Protein AF-A0A2N0QKI2-F1 (afdb_monomer)

Nearest PDB structures (foldseek):
  4cej-assembly1_A  TM=5.151E-01  e=1.307E-09  Bacillus subtilis subsp. subtilis str. 168
  3u4q-assembly1_A  TM=5.395E-01  e=8.924E-07  Bacillus subtilis

Foldseek 3Di:
DDLPDQWDADPPPGIQGFDADVVVRDTHHDPSSVVVVLVVLVVVLVVVVVVVVVLVVPDDPDDDDDDDDPDPLVVLVVLLVCQAPDQPDDDDPVQSSPDPDPCSRVSNVCCLAPQVVVSDPDDGNHHDDPDDDDDDDDDPVVVVVVVVPPPPPVVPPPPPDPPPVVVVVVCCCVVVDDDPPPVVVVDDPDDDPVRVVVVVVVVVVVVVPPDDDDDDDDDDPPPPPPPDDDPVPDDDDDDPVRVDDD

pLDDT: mean 78.61, std 16.09, range [36.25, 96.88]

Organism: NCBI:txid588596

Structure (mmCIF, N/CA/C/O backbone):
data_AF-A0A2N0QKI2-F1
#
_entry.id   AF-A0A2N0QKI2-F1
#
loop_
_atom_site.group_PDB
_atom_site.id
_atom_site.type_symbol
_atom_site.label_atom_id
_atom_site.label_alt_id
_atom_site.label_comp_id
_atom_site.label_asym_id
_atom_site.label_entity_id
_atom_site.label_seq_id
_atom_site.pdbx_PDB_ins_code
_atom_site.Cartn_x
_atom_site.Cartn_y
_atom_site.Cartn_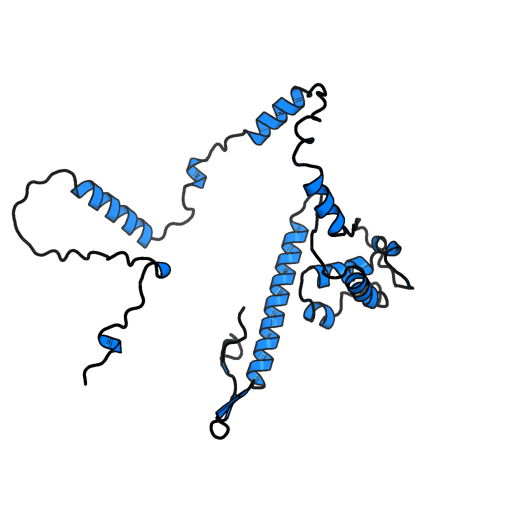z
_atom_site.occupancy
_atom_site.B_iso_or_equiv
_atom_site.auth_seq_id
_atom_site.auth_comp_id
_atom_site.auth_asym_id
_atom_site.auth_atom_id
_atom_site.pdbx_PDB_model_num
ATOM 1 N N . MET A 1 1 ? -10.559 6.536 4.362 1.00 60.09 1 MET A N 1
ATOM 2 C CA . MET A 1 1 ? -11.762 6.472 5.225 1.00 60.09 1 MET A CA 1
ATOM 3 C C . MET A 1 1 ? -11.359 6.945 6.617 1.00 60.09 1 MET A C 1
ATOM 5 O O . MET A 1 1 ? -10.270 6.584 7.046 1.00 60.09 1 MET A O 1
ATOM 9 N N . ASP A 1 2 ? -12.156 7.784 7.281 1.00 69.56 2 ASP A N 1
ATOM 10 C CA . ASP A 1 2 ? -11.837 8.267 8.633 1.00 69.56 2 ASP A CA 1
ATOM 11 C C . ASP A 1 2 ? -12.365 7.285 9.695 1.00 69.56 2 ASP A C 1
ATOM 13 O O . ASP A 1 2 ? -13.555 6.971 9.725 1.00 69.56 2 ASP A O 1
ATOM 17 N N . PHE A 1 3 ? -11.467 6.774 10.542 1.00 77.06 3 PHE A N 1
ATOM 18 C CA . PHE A 1 3 ? -11.768 5.826 11.625 1.00 77.06 3 PHE A CA 1
ATOM 19 C C . PHE A 1 3 ? -11.748 6.486 13.014 1.00 77.06 3 PHE A C 1
ATOM 21 O O . PHE A 1 3 ? -11.764 5.786 14.030 1.00 77.06 3 PHE A O 1
ATOM 28 N N . SER A 1 4 ? -11.657 7.817 13.079 1.00 74.50 4 SER A N 1
ATOM 29 C CA . SER A 1 4 ? -11.630 8.572 14.337 1.00 74.50 4 SER A CA 1
ATOM 30 C C . SER A 1 4 ? -13.003 8.644 15.019 1.00 74.50 4 SER A C 1
ATOM 32 O O . SER A 1 4 ? -13.072 8.742 16.250 1.00 74.50 4 SER A O 1
ATOM 34 N N . ASN A 1 5 ? -14.076 8.497 14.237 1.00 80.62 5 ASN A N 1
ATOM 35 C CA . ASN A 1 5 ? -15.465 8.574 14.683 1.00 80.62 5 ASN A CA 1
ATOM 36 C C . ASN A 1 5 ? -15.787 7.631 15.854 1.00 80.62 5 ASN A C 1
ATOM 38 O O . ASN A 1 5 ? -15.186 6.572 16.039 1.00 80.62 5 ASN A O 1
ATOM 42 N N . THR A 1 6 ? -16.773 8.019 16.663 1.00 81.62 6 THR A N 1
ATOM 43 C CA . THR A 1 6 ? -17.232 7.244 17.832 1.00 81.62 6 THR A CA 1
ATOM 44 C C . THR A 1 6 ? -17.991 5.975 17.437 1.00 81.62 6 THR A C 1
ATOM 46 O O . THR A 1 6 ? -18.141 5.068 18.253 1.00 81.62 6 THR A O 1
ATOM 49 N N . TYR A 1 7 ? -18.427 5.883 16.180 1.00 87.44 7 TYR A N 1
ATOM 50 C CA . TYR A 1 7 ? -19.122 4.727 15.636 1.00 87.44 7 TYR A CA 1
ATOM 51 C C . TYR A 1 7 ? -18.649 4.387 14.217 1.00 87.44 7 TYR A C 1
ATOM 53 O O . TYR A 1 7 ? -18.162 5.246 13.479 1.00 87.44 7 TYR A O 1
ATOM 61 N N . LEU A 1 8 ? -18.801 3.120 13.840 1.00 90.81 8 LEU A N 1
ATOM 62 C CA . LEU A 1 8 ? -18.523 2.576 12.515 1.00 90.81 8 LEU A CA 1
ATOM 63 C C . LEU A 1 8 ? -19.709 1.721 12.074 1.00 90.81 8 LEU A C 1
ATOM 65 O O . LEU A 1 8 ? -20.231 0.936 12.855 1.00 90.81 8 LEU A O 1
ATOM 69 N N . PHE A 1 9 ? -20.112 1.852 10.814 1.00 89.56 9 PHE A N 1
ATOM 70 C CA . PHE A 1 9 ? -21.169 1.026 10.231 1.00 89.56 9 PHE A CA 1
ATOM 71 C C . PHE A 1 9 ? -20.585 -0.086 9.357 1.00 89.56 9 PHE A C 1
ATOM 73 O O . PHE A 1 9 ? -19.793 0.206 8.464 1.00 89.56 9 PHE A O 1
ATOM 80 N N . ASP A 1 10 ? -20.987 -1.326 9.580 1.00 90.00 10 ASP A N 1
ATOM 81 C CA . ASP A 1 10 ? -20.655 -2.506 8.788 1.00 90.00 10 ASP A CA 1
ATOM 82 C C . ASP A 1 10 ? -21.941 -3.131 8.232 1.00 90.00 10 ASP A C 1
ATOM 84 O O . ASP A 1 10 ? -22.944 -3.232 8.935 1.00 90.00 10 ASP A O 1
ATOM 88 N N . GLN A 1 11 ? -21.928 -3.562 6.971 1.00 88.50 11 GLN A N 1
ATOM 89 C CA . GLN A 1 11 ? -23.124 -4.110 6.323 1.00 88.50 11 GLN A CA 1
ATOM 90 C C . GLN A 1 11 ? -23.588 -5.436 6.945 1.00 88.50 11 GLN A C 1
ATOM 92 O O . GLN A 1 11 ? -24.781 -5.726 6.943 1.00 88.50 11 GLN A O 1
ATOM 97 N N . GLN A 1 12 ? -22.659 -6.245 7.457 1.00 88.94 12 GLN A N 1
ATOM 98 C CA . GLN A 1 12 ? -22.940 -7.578 7.984 1.00 88.94 12 GLN A CA 1
ATOM 99 C C . GLN A 1 12 ? -23.174 -7.555 9.496 1.00 88.94 12 GLN A C 1
ATOM 101 O O . GLN A 1 12 ? -24.064 -8.240 9.991 1.00 88.94 12 GLN A O 1
ATOM 106 N N . TYR A 1 13 ? -22.378 -6.772 10.225 1.00 87.19 13 TYR A N 1
ATOM 107 C CA . TYR A 1 13 ? -22.396 -6.723 11.689 1.00 87.19 13 TYR A CA 1
ATOM 108 C C . TYR A 1 13 ? -23.119 -5.493 12.260 1.00 87.19 13 TYR A C 1
ATOM 110 O O . TYR A 1 13 ? -23.291 -5.392 13.473 1.00 87.19 13 TYR A O 1
ATOM 118 N N . GLY A 1 14 ? -23.568 -4.564 11.414 1.00 90.44 14 GLY A N 1
ATOM 119 C CA . GLY A 1 14 ? -24.321 -3.384 11.830 1.00 90.44 14 GLY A CA 1
ATOM 120 C C . GLY A 1 14 ? -23.437 -2.297 12.442 1.00 90.44 14 GLY A C 1
ATOM 121 O O . GLY A 1 14 ? -22.438 -1.883 11.858 1.00 90.44 14 GLY A O 1
ATOM 122 N N . LEU A 1 15 ? -23.830 -1.771 13.603 1.00 90.06 15 LEU A N 1
ATOM 123 C CA . LEU A 1 15 ? -23.178 -0.616 14.223 1.00 90.06 15 LEU A CA 1
ATOM 124 C C . LEU A 1 15 ? -22.129 -1.041 15.264 1.00 90.06 15 LEU A C 1
ATOM 126 O O . LEU A 1 15 ? -22.461 -1.620 16.295 1.00 90.06 15 LEU A O 1
ATOM 130 N N . ALA A 1 16 ? -20.870 -0.668 15.041 1.00 91.81 16 ALA A N 1
ATOM 131 C CA . ALA A 1 16 ? -19.809 -0.705 16.044 1.00 91.81 16 ALA A CA 1
ATOM 132 C C . ALA A 1 16 ? -19.732 0.644 16.756 1.00 91.81 16 ALA A C 1
ATOM 134 O O . ALA A 1 16 ? -19.536 1.665 16.101 1.00 91.81 16 ALA A O 1
ATOM 135 N N . VAL A 1 17 ? -19.802 0.666 18.084 1.00 92.56 17 VAL A N 1
ATOM 136 C CA . VAL A 1 17 ? -19.666 1.893 18.884 1.00 92.56 17 VAL A CA 1
ATOM 137 C C . VAL A 1 17 ? -18.525 1.766 19.882 1.00 92.56 17 VAL A C 1
ATOM 139 O O . VAL A 1 17 ? -18.265 0.679 20.404 1.00 92.56 17 VAL A O 1
ATOM 142 N N . LYS A 1 18 ? -17.828 2.870 20.159 1.00 92.00 18 LYS A N 1
ATOM 143 C CA . LYS A 1 18 ? -16.910 2.947 21.304 1.00 92.00 18 LYS A CA 1
ATOM 144 C C . LYS A 1 18 ? -17.702 2.787 22.606 1.00 92.00 18 LYS A C 1
ATOM 146 O O . LYS A 1 18 ? -18.859 3.194 22.680 1.00 92.00 18 LYS A O 1
ATOM 151 N N . ALA A 1 19 ? -17.085 2.176 23.612 1.00 90.62 19 ALA A N 1
ATOM 152 C CA . ALA A 1 19 ? -17.706 2.013 24.919 1.00 90.62 19 ALA A CA 1
ATOM 153 C C . ALA A 1 19 ? -17.594 3.323 25.705 1.00 90.62 19 ALA A C 1
ATOM 155 O O . ALA A 1 19 ? -16.572 4.010 25.629 1.00 90.62 19 ALA A O 1
ATOM 156 N N . ILE A 1 20 ? -18.655 3.660 26.434 1.00 90.69 20 ILE A N 1
ATOM 157 C CA . ILE A 1 20 ? -18.727 4.838 27.295 1.00 90.69 20 ILE A CA 1
ATOM 158 C C . ILE A 1 20 ? -18.842 4.332 28.725 1.00 90.69 20 ILE A C 1
ATOM 160 O O . ILE A 1 20 ? -19.753 3.567 29.034 1.00 90.69 20 ILE A O 1
ATOM 164 N N . ASP A 1 21 ? -17.918 4.760 29.574 1.00 91.69 21 ASP A N 1
ATOM 165 C CA . ASP A 1 21 ? -17.994 4.566 31.016 1.00 91.69 21 ASP A CA 1
ATOM 166 C C . ASP A 1 21 ? -18.514 5.871 31.642 1.00 91.69 21 ASP A C 1
ATOM 168 O O . ASP A 1 21 ? -17.793 6.876 31.628 1.00 91.69 21 ASP A O 1
ATOM 172 N N . PRO A 1 22 ? -19.772 5.904 32.117 1.00 91.94 22 PRO A N 1
ATOM 173 C CA . PRO A 1 22 ? -20.376 7.116 32.659 1.00 91.94 22 PRO A CA 1
ATOM 174 C C . PRO A 1 22 ? -19.792 7.518 34.018 1.00 91.94 22 PRO A C 1
ATOM 176 O O . PRO A 1 22 ? -19.730 8.715 34.303 1.00 91.94 22 PRO A O 1
ATOM 179 N N . ASP A 1 23 ? -19.334 6.555 34.820 1.00 94.19 23 ASP A N 1
ATOM 180 C CA . ASP A 1 23 ? -18.820 6.800 36.170 1.00 94.19 23 ASP A CA 1
ATOM 181 C C . ASP A 1 23 ? -17.461 7.492 36.090 1.00 94.19 23 ASP A C 1
ATOM 183 O O . ASP A 1 23 ? -17.234 8.538 36.701 1.00 94.19 23 ASP A O 1
ATOM 187 N N . ASN A 1 24 ? -16.585 6.958 35.237 1.00 92.31 24 ASN A N 1
ATOM 188 C CA . ASN A 1 24 ? -15.269 7.537 34.979 1.00 92.31 24 ASN A CA 1
ATOM 189 C C . ASN A 1 24 ? -15.297 8.645 33.909 1.00 92.31 24 ASN A C 1
ATOM 191 O O . ASN A 1 24 ? -14.295 9.329 33.706 1.00 92.31 24 ASN A O 1
ATOM 195 N N . ARG A 1 25 ? -16.434 8.842 33.224 1.00 90.88 25 ARG A N 1
ATOM 196 C CA . ARG A 1 25 ? -16.634 9.800 32.116 1.00 90.88 25 ARG A CA 1
ATOM 197 C C . ARG A 1 25 ? -15.611 9.650 30.986 1.00 90.88 25 ARG A C 1
ATOM 199 O O . ARG A 1 25 ? -15.159 10.639 30.408 1.00 90.88 25 ARG A O 1
ATOM 206 N N . ILE A 1 26 ? -15.256 8.411 30.655 1.00 91.81 26 ILE A N 1
ATOM 207 C CA . ILE A 1 26 ? -14.284 8.098 29.602 1.00 91.81 26 ILE A CA 1
ATOM 208 C C . ILE A 1 26 ? -14.931 7.353 28.438 1.00 91.81 26 ILE A C 1
ATOM 210 O O . ILE A 1 26 ? -15.895 6.605 28.594 1.00 91.81 26 ILE A O 1
ATOM 214 N N . ILE A 1 27 ? -14.359 7.545 27.250 1.00 89.31 27 ILE A N 1
ATOM 215 C CA . ILE A 1 27 ? -14.713 6.812 26.035 1.00 89.31 27 ILE A CA 1
ATOM 216 C C . ILE A 1 27 ? -13.497 5.997 25.623 1.00 89.31 27 ILE A C 1
ATOM 218 O O . ILE A 1 27 ? -12.420 6.555 25.416 1.00 89.31 27 ILE A O 1
ATOM 222 N N . TYR A 1 28 ? -13.668 4.692 25.450 1.00 89.88 28 TYR A N 1
ATOM 223 C CA . TYR A 1 28 ? -12.591 3.809 25.015 1.00 89.88 28 TYR A CA 1
ATOM 224 C C . TYR A 1 28 ? -13.028 2.905 23.865 1.00 89.88 28 TYR A C 1
ATOM 226 O O . TYR A 1 28 ? -14.211 2.676 23.600 1.00 89.88 28 TYR A O 1
ATOM 234 N N . THR A 1 29 ? -12.045 2.418 23.113 1.00 91.31 29 THR A N 1
ATOM 235 C CA . THR A 1 29 ? -12.288 1.533 21.975 1.00 91.31 29 THR A CA 1
ATOM 236 C C . THR A 1 29 ? -12.788 0.182 22.468 1.00 91.31 29 THR A C 1
ATOM 238 O O . THR A 1 29 ? -12.052 -0.550 23.126 1.00 91.31 29 THR A O 1
ATOM 241 N N . SER A 1 30 ? -14.036 -0.147 22.137 1.00 91.56 30 SER A N 1
ATOM 242 C CA . SER A 1 30 ? -14.631 -1.445 22.448 1.00 91.56 30 SER A CA 1
ATOM 243 C C . SER A 1 30 ? -14.067 -2.541 21.533 1.00 91.56 30 SER A C 1
ATOM 245 O O . SER A 1 30 ? -13.595 -2.259 20.427 1.00 91.56 30 SER A O 1
ATOM 247 N N . LEU A 1 31 ? -14.150 -3.804 21.965 1.00 92.38 31 LEU A N 1
ATOM 248 C CA . LEU A 1 31 ? -13.747 -4.949 21.137 1.00 92.38 31 LEU A CA 1
ATOM 249 C C . LEU A 1 31 ? -14.502 -5.006 19.791 1.00 92.38 31 LEU A C 1
ATOM 251 O O . LEU A 1 31 ? -13.833 -5.147 18.765 1.00 92.38 31 LEU A O 1
ATOM 255 N N . PRO A 1 32 ? -15.841 -4.814 19.729 1.00 91.88 32 PRO A N 1
ATOM 256 C CA . PRO A 1 32 ? -16.556 -4.759 18.451 1.00 91.88 32 PRO A CA 1
ATOM 257 C C . PRO A 1 32 ? -16.076 -3.623 17.542 1.00 91.88 32 PRO A C 1
ATOM 259 O O . PRO A 1 32 ? -15.946 -3.808 16.333 1.00 91.88 32 PRO A O 1
ATOM 262 N N . PHE A 1 33 ? -15.769 -2.452 18.117 1.00 93.38 33 PHE A N 1
ATOM 263 C CA . PHE A 1 33 ? -15.245 -1.319 17.356 1.00 93.38 33 PHE A CA 1
ATOM 264 C C . PHE A 1 33 ? -13.874 -1.632 16.749 1.00 93.38 33 PHE A C 1
ATOM 266 O O . PHE A 1 33 ? -13.646 -1.331 15.580 1.00 93.38 33 PHE A O 1
ATOM 273 N N . LEU A 1 34 ? -12.975 -2.260 17.515 1.00 92.56 34 LEU A N 1
ATOM 274 C CA . LEU A 1 34 ? -11.663 -2.682 17.019 1.00 92.56 34 LEU A CA 1
ATOM 275 C C . LEU A 1 34 ? -11.784 -3.721 15.901 1.00 92.56 34 LEU A C 1
ATOM 277 O O . LEU A 1 34 ? -11.149 -3.559 14.862 1.00 92.56 34 LEU A O 1
ATOM 281 N N . ALA A 1 35 ? -12.637 -4.733 16.072 1.00 93.00 35 ALA A N 1
ATOM 282 C CA . ALA A 1 35 ? -12.841 -5.775 15.067 1.00 93.00 35 ALA A CA 1
ATOM 283 C C . ALA A 1 35 ? -13.352 -5.202 13.732 1.00 93.00 35 ALA A C 1
ATOM 285 O O . ALA A 1 35 ? -12.792 -5.490 12.673 1.00 93.00 35 ALA A O 1
ATOM 286 N N . ILE A 1 36 ? -14.372 -4.336 13.775 1.00 93.06 36 ILE A N 1
ATOM 287 C CA . ILE A 1 36 ? -14.926 -3.702 12.568 1.00 93.06 36 ILE A CA 1
ATOM 288 C C . ILE A 1 36 ? -13.927 -2.721 11.947 1.00 93.06 36 ILE A C 1
ATOM 290 O O . ILE A 1 36 ? -13.825 -2.635 10.723 1.00 93.06 36 ILE A O 1
ATOM 294 N N . LYS A 1 37 ? -13.155 -1.998 12.765 1.00 92.25 37 LYS A N 1
ATOM 295 C CA . LYS A 1 37 ? -12.097 -1.111 12.274 1.00 92.25 37 LYS A CA 1
ATOM 296 C C . LYS A 1 37 ? -11.037 -1.886 11.489 1.00 92.25 37 LYS A C 1
ATOM 298 O O . LYS A 1 37 ? -10.725 -1.487 10.371 1.00 92.25 37 LYS A O 1
ATOM 303 N N . GLU A 1 38 ? -10.516 -2.981 12.040 1.00 91.56 38 GLU A N 1
ATOM 304 C CA . GLU A 1 38 ? -9.512 -3.810 11.360 1.00 91.56 38 GLU A CA 1
ATOM 305 C C . GLU A 1 38 ? -10.063 -4.419 10.069 1.00 91.56 38 GLU A C 1
ATOM 307 O O . GLU A 1 38 ? -9.432 -4.294 9.019 1.00 91.56 38 GLU A O 1
ATOM 312 N N . LYS A 1 39 ? -11.284 -4.970 10.101 1.00 92.38 39 LYS A N 1
ATOM 313 C CA . LYS A 1 39 ? -11.965 -5.474 8.898 1.00 92.38 39 LYS A CA 1
ATOM 314 C C . LYS A 1 39 ? -12.013 -4.415 7.793 1.00 92.38 39 LYS A C 1
ATOM 316 O O . LYS A 1 39 ? -11.577 -4.671 6.674 1.00 92.38 39 LYS A O 1
ATOM 321 N N . LYS A 1 40 ? -12.468 -3.200 8.109 1.00 92.00 40 LYS A N 1
ATOM 322 C CA . LYS A 1 40 ? -12.547 -2.106 7.130 1.00 92.00 40 LYS A CA 1
ATOM 323 C C . LYS A 1 40 ? -11.189 -1.650 6.610 1.00 92.00 40 LYS A C 1
ATOM 325 O O . LYS A 1 40 ? -11.082 -1.252 5.4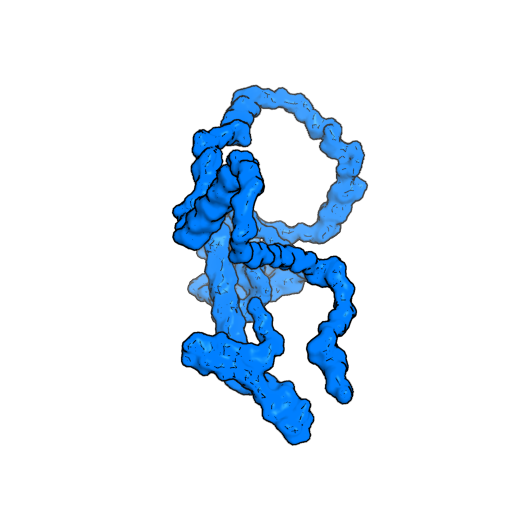52 1.00 92.00 40 LYS A O 1
ATOM 330 N N . ILE A 1 41 ? -10.154 -1.662 7.449 1.00 92.00 41 ILE A N 1
ATOM 331 C CA . ILE A 1 41 ? -8.788 -1.356 7.010 1.00 92.00 41 ILE A CA 1
ATOM 332 C C . ILE A 1 41 ? -8.323 -2.410 6.002 1.00 92.00 41 ILE A C 1
ATOM 334 O O . ILE A 1 41 ? -7.746 -2.041 4.980 1.00 92.00 41 ILE A O 1
ATOM 338 N N . LEU A 1 42 ? -8.597 -3.693 6.250 1.00 92.06 42 LEU A N 1
ATOM 339 C CA . LEU A 1 42 ? -8.271 -4.772 5.317 1.00 92.06 42 LEU A CA 1
ATOM 340 C C . LEU A 1 42 ? -9.046 -4.648 4.002 1.00 92.06 42 LEU A C 1
ATOM 342 O O . LEU A 1 42 ? -8.436 -4.755 2.943 1.00 92.06 42 LEU A O 1
ATOM 346 N N . GLU A 1 43 ? -10.346 -4.350 4.051 1.00 92.75 43 GLU A N 1
ATOM 347 C CA . GLU A 1 43 ? -11.165 -4.097 2.855 1.00 92.75 43 GLU A CA 1
ATOM 348 C C . GLU A 1 43 ? -10.629 -2.914 2.040 1.00 92.75 43 GLU A C 1
ATOM 350 O O . GLU A 1 43 ? -10.466 -3.012 0.825 1.00 92.75 43 GLU A O 1
ATOM 355 N N . MET A 1 44 ? -10.280 -1.813 2.710 1.00 92.62 44 MET A N 1
ATOM 356 C CA . MET A 1 44 ? -9.667 -0.653 2.064 1.00 92.62 44 MET A CA 1
ATOM 357 C C . MET A 1 44 ? -8.335 -1.033 1.406 1.00 92.62 44 MET A C 1
ATOM 359 O O . MET A 1 44 ? -8.119 -0.715 0.242 1.00 92.62 44 MET A O 1
ATOM 363 N N . LYS A 1 45 ? -7.453 -1.755 2.109 1.00 93.56 45 LYS A N 1
ATOM 364 C CA . LYS A 1 45 ? -6.176 -2.224 1.544 1.00 93.56 45 LYS A CA 1
ATOM 365 C C . LYS A 1 45 ? -6.375 -3.186 0.373 1.00 93.56 45 LYS A C 1
ATOM 367 O O . LYS A 1 45 ? -5.591 -3.147 -0.571 1.00 93.56 45 LYS A O 1
ATOM 372 N N . ALA A 1 46 ? -7.403 -4.030 0.412 1.00 93.44 46 ALA A N 1
ATOM 373 C CA . ALA A 1 46 ? -7.749 -4.921 -0.689 1.00 93.44 46 ALA A CA 1
ATOM 374 C C . ALA A 1 46 ? -8.171 -4.142 -1.942 1.00 93.44 46 ALA A C 1
ATOM 376 O O . ALA A 1 46 ? -7.723 -4.471 -3.042 1.00 93.44 46 ALA A O 1
ATOM 377 N N . GLU A 1 47 ? -8.956 -3.076 -1.782 1.00 94.81 47 GLU A N 1
ATOM 378 C CA . GLU A 1 47 ? -9.319 -2.214 -2.908 1.00 94.81 47 GLU A CA 1
ATOM 379 C C . GLU A 1 47 ? -8.105 -1.451 -3.452 1.00 94.81 47 GLU A C 1
ATOM 381 O O . GLU A 1 47 ? -7.901 -1.406 -4.663 1.00 94.81 47 GLU A O 1
ATOM 386 N N . GLU A 1 48 ? -7.229 -0.944 -2.584 1.00 95.56 48 GLU A N 1
ATOM 387 C CA . GLU A 1 48 ? -5.972 -0.316 -3.005 1.00 95.56 48 GLU A CA 1
ATOM 388 C C . GLU A 1 48 ? -5.059 -1.290 -3.777 1.00 95.56 48 GLU A C 1
ATOM 390 O O . GLU A 1 48 ? -4.478 -0.922 -4.801 1.00 95.56 48 GLU A O 1
ATOM 395 N N . MET A 1 49 ? -4.982 -2.563 -3.366 1.00 93.56 49 MET A N 1
ATOM 396 C CA . MET A 1 49 ? -4.287 -3.605 -4.138 1.00 93.56 49 MET A CA 1
ATOM 397 C C . MET A 1 49 ? -4.923 -3.809 -5.519 1.00 93.56 49 MET A C 1
ATOM 399 O O . MET A 1 49 ? -4.209 -3.977 -6.512 1.00 93.56 49 MET A O 1
ATOM 403 N N . ARG A 1 50 ? -6.257 -3.769 -5.613 1.00 95.38 50 ARG A N 1
ATOM 404 C CA . ARG A 1 50 ? -6.977 -3.890 -6.889 1.00 95.38 50 ARG A CA 1
ATOM 405 C C . ARG A 1 50 ? -6.693 -2.703 -7.808 1.00 95.38 50 ARG A C 1
ATOM 407 O O . ARG A 1 50 ? -6.482 -2.900 -9.005 1.00 95.38 50 ARG A O 1
ATOM 414 N N . ILE A 1 51 ? -6.652 -1.487 -7.264 1.00 96.19 51 ILE A N 1
ATOM 415 C CA . ILE A 1 51 ? -6.281 -0.274 -8.002 1.00 96.19 51 ILE A CA 1
ATOM 416 C C . ILE A 1 51 ? -4.856 -0.409 -8.542 1.00 96.19 51 ILE A C 1
ATOM 418 O O . ILE A 1 51 ? -4.637 -0.176 -9.733 1.00 96.19 51 ILE A O 1
ATOM 422 N N . LEU A 1 52 ? -3.912 -0.857 -7.708 1.00 95.44 52 LEU A N 1
ATOM 423 C CA . LEU A 1 52 ? -2.534 -1.094 -8.130 1.00 95.44 52 LEU A CA 1
ATOM 424 C C . LEU A 1 52 ? -2.458 -2.115 -9.275 1.00 95.44 52 LEU A C 1
ATOM 426 O O . LEU A 1 52 ? -1.805 -1.854 -10.283 1.00 95.44 52 LEU A O 1
ATOM 430 N N . TYR A 1 53 ? -3.167 -3.241 -9.165 1.00 94.88 53 TYR A N 1
ATOM 431 C CA . TYR A 1 53 ? -3.238 -4.245 -10.229 1.00 94.88 53 TYR A CA 1
ATOM 432 C C . TYR A 1 53 ? -3.749 -3.653 -11.551 1.00 94.88 53 TYR A C 1
ATOM 434 O O . TYR A 1 53 ? -3.148 -3.857 -12.610 1.00 94.88 53 TYR A O 1
ATOM 442 N N . VAL A 1 54 ? -4.837 -2.878 -11.502 1.00 96.88 54 VAL A N 1
ATOM 443 C CA . VAL A 1 54 ? -5.382 -2.216 -12.695 1.00 96.88 54 VAL A CA 1
ATOM 444 C C . VAL A 1 54 ? -4.364 -1.235 -13.275 1.00 96.88 54 VAL A C 1
ATOM 446 O O . VAL A 1 54 ? -4.162 -1.230 -14.485 1.00 96.88 54 VAL A O 1
ATOM 449 N N . ALA A 1 55 ? -3.691 -0.437 -12.442 1.00 95.50 55 ALA A N 1
ATOM 450 C CA . ALA A 1 55 ? -2.680 0.518 -12.889 1.00 95.50 55 ALA A CA 1
ATOM 451 C C . ALA A 1 55 ? -1.494 -0.178 -13.581 1.00 95.50 55 ALA A C 1
ATOM 453 O O . ALA A 1 55 ? -1.094 0.228 -14.673 1.00 95.50 55 ALA A O 1
ATOM 454 N N . MET A 1 56 ? -0.986 -1.268 -12.999 1.00 93.44 56 MET A N 1
ATOM 455 C CA . MET A 1 56 ? 0.134 -2.037 -13.554 1.00 93.44 56 MET A CA 1
ATOM 456 C C . MET A 1 56 ? -0.212 -2.726 -14.881 1.00 93.44 56 MET A C 1
ATOM 458 O O . MET A 1 56 ? 0.668 -2.921 -15.714 1.00 93.44 56 MET A O 1
ATOM 462 N N . THR A 1 57 ? -1.485 -3.054 -15.106 1.00 94.19 57 THR A N 1
ATOM 463 C CA . THR A 1 57 ? -1.958 -3.729 -16.328 1.00 94.19 57 THR A CA 1
ATOM 464 C C . THR A 1 57 ? -2.431 -2.773 -17.428 1.00 94.19 57 THR A C 1
ATOM 466 O O . THR A 1 57 ? -2.796 -3.223 -18.513 1.00 94.19 57 THR A O 1
ATOM 469 N N . ARG A 1 58 ? -2.415 -1.447 -17.205 1.00 94.75 58 ARG A N 1
ATOM 470 C CA . ARG A 1 58 ? -2.743 -0.465 -18.261 1.00 94.75 58 ARG A CA 1
ATOM 471 C C . ARG A 1 58 ? -1.633 -0.269 -19.286 1.00 94.75 58 ARG A C 1
ATOM 473 O O . ARG A 1 58 ? -1.935 0.078 -20.429 1.00 94.75 58 ARG A O 1
ATOM 480 N N . ALA A 1 59 ? -0.376 -0.445 -18.892 1.00 92.56 59 ALA A N 1
ATOM 481 C CA . ALA A 1 59 ? 0.759 -0.249 -19.784 1.00 92.56 59 ALA A CA 1
ATOM 482 C C . ALA A 1 59 ? 0.833 -1.370 -20.834 1.00 92.56 59 ALA A C 1
ATOM 484 O O . ALA A 1 59 ? 0.737 -2.545 -20.494 1.00 92.56 59 ALA A O 1
ATOM 485 N N . LYS A 1 60 ? 1.022 -1.006 -22.110 1.00 90.94 60 LYS A N 1
ATOM 486 C CA . LYS A 1 60 ? 1.200 -1.973 -23.210 1.00 90.94 60 LYS A CA 1
ATOM 487 C C . LYS A 1 60 ? 2.665 -2.295 -23.494 1.00 90.94 60 LYS A C 1
ATOM 489 O O . LYS A 1 60 ? 2.998 -3.449 -23.719 1.00 90.94 60 LYS A O 1
ATOM 494 N N . GLU A 1 61 ? 3.518 -1.274 -23.493 1.00 91.81 61 GLU A N 1
ATOM 495 C CA . GLU A 1 61 ? 4.926 -1.404 -23.894 1.00 91.81 61 GLU A CA 1
ATOM 496 C C . GLU A 1 61 ? 5.878 -1.184 -22.719 1.00 91.81 61 GLU A C 1
ATOM 498 O O . GLU A 1 61 ? 6.751 -2.008 -22.459 1.00 91.81 61 GLU A O 1
ATOM 503 N N . ARG A 1 62 ? 5.702 -0.081 -21.978 1.00 91.44 62 ARG A N 1
ATOM 504 C CA . ARG A 1 62 ? 6.575 0.287 -20.860 1.00 91.44 62 ARG A CA 1
ATOM 505 C C . ARG A 1 62 ? 5.768 0.776 -19.664 1.00 91.44 62 ARG A C 1
ATOM 507 O O . ARG A 1 62 ? 4.920 1.654 -19.801 1.00 91.44 62 ARG A O 1
ATOM 514 N N . LEU A 1 63 ? 6.076 0.228 -18.490 1.00 94.00 63 LEU A N 1
ATOM 515 C CA . LEU A 1 63 ? 5.555 0.666 -17.198 1.00 94.00 63 LEU A CA 1
ATOM 516 C C . LEU A 1 63 ? 6.674 1.386 -16.437 1.00 94.00 63 LEU A C 1
ATOM 518 O O . LEU A 1 63 ? 7.767 0.843 -16.287 1.00 94.00 63 LEU A O 1
ATOM 522 N N . ILE A 1 64 ? 6.411 2.607 -15.975 1.00 94.31 64 ILE A N 1
ATOM 523 C CA . ILE A 1 64 ? 7.342 3.382 -15.148 1.00 94.31 64 ILE A CA 1
ATOM 524 C C . ILE A 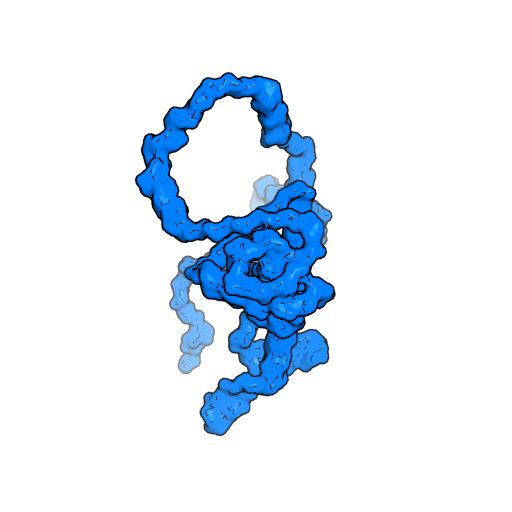1 64 ? 6.656 3.632 -13.811 1.00 94.31 64 ILE A C 1
ATOM 526 O O . ILE A 1 64 ? 5.593 4.249 -13.765 1.00 94.31 64 ILE A O 1
ATOM 530 N N . LEU A 1 65 ? 7.259 3.132 -12.735 1.00 94.19 65 LEU A N 1
ATOM 531 C CA . LEU A 1 65 ? 6.784 3.323 -11.371 1.00 94.19 65 LEU A CA 1
ATOM 532 C C . LEU A 1 65 ? 7.721 4.300 -10.669 1.00 94.19 65 LEU A C 1
ATOM 534 O O . LEU A 1 65 ? 8.928 4.079 -10.627 1.00 94.19 65 LEU A O 1
ATOM 538 N N . VAL A 1 66 ? 7.157 5.378 -10.133 1.00 93.31 66 VAL A N 1
ATOM 539 C CA . VAL A 1 66 ? 7.899 6.405 -9.399 1.00 93.31 66 VAL A CA 1
ATOM 540 C C . VAL A 1 66 ? 7.292 6.523 -8.012 1.00 93.31 66 VAL A C 1
ATOM 542 O O . VAL A 1 66 ? 6.074 6.601 -7.863 1.00 93.31 66 VAL A O 1
ATOM 545 N N . GLY A 1 67 ? 8.141 6.542 -6.994 1.00 92.12 67 GLY A N 1
ATOM 546 C CA . GLY A 1 67 ? 7.737 6.771 -5.617 1.00 92.12 67 GLY A CA 1
ATOM 547 C C . GLY A 1 67 ? 8.899 7.329 -4.812 1.00 92.12 67 GLY A C 1
ATOM 548 O O . GLY A 1 67 ? 10.055 7.220 -5.215 1.00 92.12 67 GLY A O 1
ATOM 549 N N . SER A 1 68 ? 8.579 7.953 -3.685 1.00 92.44 68 SER A N 1
ATOM 550 C CA . SER A 1 68 ? 9.563 8.522 -2.774 1.00 92.44 68 SER A CA 1
ATOM 551 C C . SER A 1 68 ? 9.602 7.729 -1.474 1.00 92.44 68 SER A C 1
ATOM 553 O O . SER A 1 68 ? 8.576 7.299 -0.943 1.00 92.44 68 SER A O 1
ATOM 555 N N . VAL A 1 69 ? 10.810 7.542 -0.954 1.00 92.50 69 VAL A N 1
ATOM 556 C CA . VAL A 1 69 ? 11.061 6.900 0.336 1.00 92.50 69 VAL A CA 1
ATOM 557 C C . VAL A 1 69 ? 11.920 7.826 1.182 1.00 92.50 69 VAL A C 1
ATOM 559 O O . VAL A 1 69 ? 12.747 8.570 0.661 1.00 92.50 69 VAL A O 1
ATOM 562 N N . LYS A 1 70 ? 11.704 7.816 2.500 1.00 90.75 70 LYS A N 1
ATOM 563 C CA . LYS A 1 70 ? 12.450 8.694 3.416 1.00 90.75 70 LYS A CA 1
ATOM 564 C C . LYS A 1 70 ? 13.903 8.258 3.594 1.00 90.75 70 LYS A C 1
ATOM 566 O O . LYS A 1 70 ? 14.769 9.102 3.763 1.00 90.75 70 LYS A O 1
ATOM 571 N N . ASN A 1 71 ? 14.142 6.951 3.622 1.00 92.06 71 ASN A N 1
ATOM 572 C CA . ASN A 1 71 ? 15.459 6.356 3.805 1.00 92.06 71 ASN A CA 1
ATOM 573 C C . ASN A 1 71 ? 15.524 5.107 2.923 1.00 92.06 71 ASN A C 1
ATOM 575 O O . ASN A 1 71 ? 14.794 4.146 3.169 1.00 92.06 71 ASN A O 1
ATOM 579 N N . TRP A 1 72 ? 16.337 5.169 1.871 1.00 91.75 72 TRP A N 1
ATOM 580 C CA . TRP A 1 72 ? 16.426 4.109 0.874 1.00 91.75 72 TRP A CA 1
ATOM 581 C C . TRP A 1 72 ? 17.023 2.834 1.464 1.00 91.75 72 TRP A C 1
ATOM 583 O O . TRP A 1 72 ? 16.455 1.763 1.276 1.00 91.75 72 TRP A O 1
ATOM 593 N N . GLU A 1 73 ? 18.115 2.949 2.216 1.00 91.75 73 GLU A N 1
ATOM 594 C CA . GLU A 1 73 ? 18.841 1.816 2.788 1.00 91.75 73 GLU A CA 1
ATOM 595 C C . GLU A 1 73 ? 17.933 0.998 3.703 1.00 91.75 73 GLU A C 1
ATOM 597 O O . GLU A 1 73 ? 17.824 -0.215 3.549 1.00 91.75 73 GLU A O 1
ATOM 602 N N . LYS A 1 74 ? 17.199 1.676 4.589 1.00 92.44 74 LYS A N 1
ATOM 603 C CA . LYS A 1 74 ? 16.253 1.033 5.500 1.00 92.44 74 LYS A CA 1
ATOM 604 C C . LYS A 1 74 ? 15.120 0.340 4.747 1.00 92.44 74 LYS A C 1
ATOM 606 O O . LYS A 1 74 ? 14.777 -0.789 5.072 1.00 92.44 74 LYS A O 1
ATOM 611 N N . THR A 1 75 ? 14.528 1.007 3.757 1.00 92.00 75 THR A N 1
ATOM 612 C CA . THR A 1 75 ? 13.427 0.426 2.979 1.00 92.00 75 THR A CA 1
ATOM 613 C C . THR A 1 75 ? 13.895 -0.766 2.143 1.00 92.00 75 THR A C 1
ATOM 615 O O . THR A 1 75 ? 13.199 -1.775 2.074 1.00 92.00 75 THR A O 1
ATOM 618 N N . ARG A 1 76 ? 15.094 -0.689 1.558 1.00 91.69 76 ARG A N 1
ATOM 619 C CA . ARG A 1 76 ? 15.740 -1.809 0.869 1.00 91.69 76 ARG A CA 1
ATOM 620 C C . ARG A 1 76 ? 15.925 -2.994 1.814 1.00 91.69 76 ARG A C 1
ATOM 622 O O . ARG A 1 76 ? 15.575 -4.109 1.445 1.00 91.69 76 ARG A O 1
ATOM 629 N N . ASP A 1 77 ? 16.449 -2.756 3.013 1.00 90.56 77 ASP A N 1
ATOM 630 C CA . ASP A 1 77 ? 16.690 -3.818 3.992 1.00 90.56 77 ASP A CA 1
ATOM 631 C C . ASP A 1 77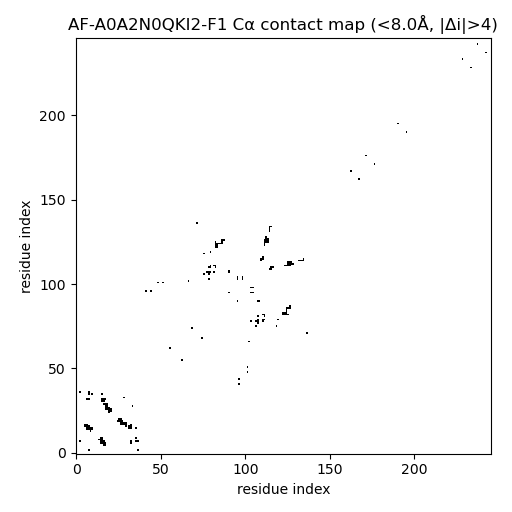 ? 15.373 -4.482 4.427 1.00 90.56 77 ASP A C 1
ATOM 633 O O . ASP A 1 77 ? 15.281 -5.707 4.399 1.00 90.56 77 ASP A O 1
ATOM 637 N N . GLU A 1 78 ? 14.326 -3.692 4.699 1.00 89.94 78 GLU A N 1
ATOM 638 C CA . GLU A 1 78 ? 12.970 -4.188 4.994 1.00 89.94 78 GLU A CA 1
ATOM 639 C C . GLU A 1 78 ? 12.403 -5.063 3.858 1.00 89.94 78 GLU A C 1
ATOM 641 O O . GLU A 1 78 ? 11.734 -6.064 4.113 1.00 89.94 78 GLU A O 1
ATOM 646 N N . TRP A 1 79 ? 12.666 -4.724 2.591 1.00 91.00 79 TRP A N 1
ATOM 647 C CA . TRP A 1 79 ? 12.233 -5.547 1.456 1.00 91.00 79 TRP A CA 1
ATOM 648 C C . TRP A 1 79 ? 13.030 -6.851 1.336 1.00 91.00 79 TRP A C 1
ATOM 650 O O . TRP A 1 79 ? 12.461 -7.883 0.971 1.00 91.00 79 TRP A O 1
ATOM 660 N N . CYS A 1 80 ? 14.321 -6.818 1.671 1.00 88.62 80 CYS A N 1
ATOM 661 C CA . CYS A 1 80 ? 15.212 -7.977 1.641 1.00 88.62 80 CYS A CA 1
ATOM 662 C C . CYS A 1 80 ? 14.954 -8.986 2.771 1.00 88.62 80 CYS A C 1
ATOM 664 O O . CYS A 1 80 ? 15.287 -10.157 2.600 1.00 88.62 80 CYS A O 1
ATOM 666 N N . GLU A 1 81 ? 14.332 -8.594 3.893 1.00 85.31 81 GLU A N 1
ATOM 667 C CA . GLU A 1 81 ? 14.020 -9.510 5.013 1.00 85.31 81 GLU A CA 1
ATOM 668 C C . GLU A 1 81 ? 13.229 -10.759 4.568 1.00 85.31 81 GLU A C 1
ATOM 670 O O . GLU A 1 81 ? 13.294 -11.818 5.192 1.00 85.31 81 GLU A O 1
ATOM 675 N N . ILE A 1 82 ? 12.497 -10.657 3.456 1.00 80.94 82 ILE A N 1
ATOM 676 C CA . ILE A 1 82 ? 11.600 -11.699 2.939 1.00 80.94 82 ILE A CA 1
ATOM 677 C C . ILE A 1 82 ? 12.310 -12.600 1.907 1.00 80.94 82 ILE A C 1
ATOM 679 O O . ILE A 1 82 ? 11.719 -13.545 1.381 1.00 80.94 82 ILE A O 1
ATOM 683 N N . GLY A 1 83 ? 13.602 -12.371 1.647 1.00 74.06 83 GLY A N 1
ATOM 684 C CA . GLY A 1 83 ? 14.417 -13.153 0.712 1.00 74.06 83 GLY A CA 1
ATOM 685 C C . GLY A 1 83 ? 14.575 -14.634 1.086 1.00 74.06 83 GLY A C 1
ATOM 686 O O . GLY A 1 83 ? 14.893 -15.453 0.229 1.00 74.06 83 GLY A O 1
ATOM 687 N N . HIS A 1 84 ? 14.313 -15.008 2.341 1.00 76.56 84 HIS A N 1
ATOM 688 C CA . HIS A 1 84 ? 14.371 -16.399 2.812 1.00 76.56 84 HIS A CA 1
ATOM 689 C C . HIS A 1 84 ? 13.113 -17.219 2.507 1.00 76.56 84 HIS A C 1
ATOM 691 O O . HIS A 1 84 ? 13.089 -18.431 2.727 1.00 76.56 84 HIS A O 1
ATOM 697 N N . LEU A 1 85 ? 12.050 -16.570 2.035 1.00 77.56 85 LEU A N 1
ATOM 698 C CA . LEU A 1 85 ? 10.789 -17.232 1.750 1.00 77.56 85 LEU A CA 1
ATOM 699 C C . LEU A 1 85 ? 10.928 -18.191 0.548 1.00 77.56 85 LEU A C 1
ATOM 701 O O . LEU A 1 85 ? 11.797 -18.018 -0.306 1.00 77.56 85 LEU A O 1
ATOM 705 N N . SER A 1 86 ? 10.096 -19.233 0.483 1.00 70.50 86 SER A N 1
ATOM 706 C CA . SER A 1 86 ? 10.147 -20.215 -0.607 1.00 70.50 86 SER A CA 1
ATOM 707 C C . SER A 1 86 ? 9.750 -19.608 -1.957 1.00 70.50 86 SER A C 1
ATOM 709 O O . SER A 1 86 ? 8.849 -18.766 -2.029 1.00 70.50 86 SER A O 1
ATOM 711 N N . GLU A 1 87 ? 10.392 -20.083 -3.029 1.00 63.94 87 GLU A N 1
ATOM 712 C CA . GLU A 1 87 ? 10.301 -19.535 -4.395 1.00 63.94 87 GLU A CA 1
ATOM 713 C C . GLU A 1 87 ? 8.871 -19.452 -4.948 1.00 63.94 87 GLU A C 1
ATOM 715 O O . GLU A 1 87 ? 8.535 -18.520 -5.673 1.00 63.94 87 GLU A O 1
ATOM 720 N N . GLN A 1 88 ? 8.004 -20.403 -4.592 1.00 63.16 88 GLN A N 1
ATOM 721 C CA . GLN A 1 88 ? 6.649 -20.498 -5.150 1.00 63.16 88 GLN A CA 1
ATOM 722 C C . GLN A 1 88 ? 5.579 -19.774 -4.332 1.00 63.16 88 GLN A C 1
ATOM 724 O O . GLN A 1 88 ? 4.400 -19.789 -4.687 1.00 63.16 88 GLN A O 1
ATOM 729 N N . SER A 1 89 ? 5.956 -19.151 -3.219 1.00 70.81 89 SER A N 1
ATOM 730 C CA . SER A 1 89 ? 4.979 -18.531 -2.337 1.00 70.81 89 SER A CA 1
ATOM 731 C C . SER A 1 89 ? 4.696 -17.070 -2.704 1.00 70.81 89 SER A C 1
ATOM 733 O O . SER A 1 89 ? 5.583 -16.225 -2.904 1.00 70.81 89 SER A O 1
ATOM 735 N N . MET A 1 90 ? 3.401 -16.758 -2.744 1.00 82.44 90 MET A N 1
ATOM 736 C CA . MET A 1 90 ? 2.904 -15.389 -2.680 1.00 82.44 90 MET A CA 1
ATOM 737 C C . MET A 1 90 ? 3.429 -14.704 -1.410 1.00 82.44 90 MET A C 1
ATOM 739 O O . MET A 1 90 ? 3.680 -15.364 -0.400 1.00 82.44 90 MET A O 1
ATOM 743 N N . LEU A 1 91 ? 3.545 -13.372 -1.438 1.00 86.12 91 LEU A N 1
ATOM 744 C CA . LEU A 1 91 ? 3.817 -12.612 -0.220 1.00 86.12 91 LEU A CA 1
ATOM 745 C C . LEU A 1 91 ? 2.788 -12.970 0.877 1.00 86.12 91 LEU A C 1
ATOM 747 O O . LEU A 1 91 ? 1.576 -12.890 0.620 1.00 86.12 91 LEU A O 1
ATOM 751 N N . PRO A 1 92 ? 3.251 -13.332 2.088 1.00 88.75 92 PRO A N 1
ATOM 752 C CA . PRO A 1 92 ? 2.394 -13.676 3.209 1.00 88.75 92 PRO A CA 1
ATOM 753 C C . PRO A 1 92 ? 1.327 -12.620 3.481 1.00 88.75 92 PRO A C 1
ATOM 755 O O . PRO A 1 92 ? 1.547 -11.417 3.323 1.00 88.75 92 PRO A O 1
ATOM 758 N N . GLU A 1 93 ? 0.158 -13.071 3.927 1.00 88.62 93 GLU A N 1
ATOM 759 C CA . GLU A 1 93 ? -0.985 -12.190 4.165 1.00 88.62 93 GLU A CA 1
ATOM 760 C C . GLU A 1 93 ? -0.681 -11.095 5.192 1.00 88.62 93 GLU A C 1
ATOM 762 O O . GLU A 1 93 ? -1.028 -9.941 4.958 1.00 88.62 93 GLU A O 1
ATOM 767 N N . TYR A 1 94 ? 0.056 -11.409 6.262 1.00 88.50 94 TYR A N 1
ATOM 768 C CA . TYR A 1 94 ? 0.419 -10.421 7.282 1.00 88.50 94 TYR A CA 1
ATOM 769 C C . TYR A 1 94 ? 1.263 -9.262 6.721 1.00 88.50 94 TYR A C 1
ATOM 771 O O . TYR A 1 94 ? 1.109 -8.122 7.157 1.00 88.50 94 TYR A O 1
ATOM 779 N N . LEU A 1 95 ? 2.121 -9.517 5.725 1.00 88.56 95 LEU A N 1
ATOM 780 C CA . LEU A 1 95 ? 2.918 -8.475 5.067 1.00 88.56 95 LEU A CA 1
ATOM 781 C C . LEU A 1 95 ? 2.043 -7.602 4.179 1.00 88.56 95 LEU A C 1
ATOM 783 O O . LEU A 1 95 ? 2.090 -6.375 4.274 1.00 88.56 95 LEU A O 1
ATOM 787 N N . ARG A 1 96 ? 1.180 -8.236 3.378 1.00 90.81 96 ARG A N 1
ATOM 788 C CA . ARG A 1 96 ? 0.212 -7.523 2.537 1.00 90.81 96 ARG A CA 1
ATOM 789 C C . ARG A 1 96 ? -0.720 -6.654 3.381 1.00 90.81 96 ARG A C 1
ATOM 791 O O . ARG A 1 96 ? -0.969 -5.507 3.020 1.00 90.81 96 ARG A O 1
ATOM 798 N N . ALA A 1 97 ? -1.158 -7.167 4.528 1.00 90.06 97 ALA A N 1
ATOM 799 C CA . ALA A 1 97 ? -1.992 -6.458 5.486 1.00 90.06 97 ALA A CA 1
ATOM 800 C C . ALA A 1 97 ? -1.249 -5.330 6.216 1.00 90.06 97 ALA A C 1
ATOM 802 O O . ALA A 1 97 ? -1.886 -4.352 6.598 1.00 90.06 97 ALA A O 1
ATOM 803 N N . ARG A 1 98 ? 0.076 -5.406 6.407 1.00 90.31 98 ARG A N 1
ATOM 804 C CA . ARG A 1 98 ? 0.869 -4.370 7.101 1.00 90.31 98 ARG A CA 1
ATOM 805 C C . ARG A 1 98 ? 1.268 -3.195 6.205 1.00 90.31 98 ARG A C 1
ATOM 807 O O . ARG A 1 98 ? 1.504 -2.109 6.737 1.00 90.31 98 ARG A O 1
ATOM 814 N N . ALA A 1 99 ? 1.293 -3.385 4.888 1.00 91.25 99 ALA A N 1
ATOM 815 C CA . ALA A 1 99 ? 1.674 -2.364 3.913 1.00 91.25 99 ALA A CA 1
ATOM 816 C C . ALA A 1 99 ? 0.981 -1.014 4.157 1.00 91.25 99 ALA A C 1
ATOM 818 O O . ALA A 1 99 ? -0.218 -0.953 4.466 1.00 91.25 99 ALA A O 1
ATOM 819 N N . LYS A 1 100 ? 1.755 0.067 4.048 1.00 90.44 100 LYS A N 1
ATOM 820 C CA . LYS A 1 100 ? 1.306 1.455 4.228 1.00 90.44 100 LYS A CA 1
ATOM 821 C C . LYS A 1 100 ? 1.201 2.197 2.903 1.00 90.44 100 LYS A C 1
ATOM 823 O O . LYS A 1 100 ? 0.449 3.160 2.810 1.00 90.44 100 LYS A O 1
ATOM 828 N N . ASN A 1 101 ? 1.974 1.778 1.911 1.00 92.56 101 ASN A N 1
ATOM 829 C CA . ASN A 1 101 ? 2.024 2.368 0.581 1.00 92.56 101 ASN A CA 1
ATOM 830 C C . ASN A 1 101 ? 2.137 1.255 -0.484 1.00 92.56 101 ASN A C 1
ATOM 832 O O . ASN A 1 101 ? 2.356 0.090 -0.153 1.00 92.56 101 ASN A O 1
ATOM 836 N N . TYR A 1 102 ? 2.006 1.606 -1.767 1.00 94.62 102 TYR A N 1
ATOM 837 C CA . TYR A 1 102 ? 2.095 0.629 -2.862 1.00 94.62 102 TYR A CA 1
ATOM 838 C C . TYR A 1 102 ? 3.494 0.013 -3.026 1.00 94.62 102 TYR A C 1
ATOM 840 O O . TYR A 1 102 ? 3.614 -1.132 -3.466 1.00 94.62 102 TYR A O 1
ATOM 848 N N . LEU A 1 103 ? 4.555 0.747 -2.670 1.00 93.75 103 LEU A N 1
ATOM 849 C CA . LEU A 1 103 ? 5.923 0.229 -2.722 1.00 93.75 103 LEU A CA 1
ATOM 850 C C . LEU A 1 103 ? 6.146 -0.880 -1.691 1.00 93.75 103 LEU A C 1
ATOM 852 O O . LEU A 1 103 ? 6.902 -1.799 -1.970 1.00 93.75 103 LEU A O 1
ATOM 856 N N . ASP A 1 104 ? 5.441 -0.870 -0.562 1.00 92.19 104 ASP A N 1
ATOM 857 C CA . ASP A 1 104 ? 5.503 -1.949 0.430 1.00 92.19 104 ASP A CA 1
ATOM 858 C C . ASP A 1 104 ? 4.926 -3.275 -0.112 1.00 92.19 104 ASP A C 1
ATOM 860 O O . ASP A 1 104 ? 5.190 -4.335 0.452 1.00 92.19 104 ASP A O 1
ATOM 864 N N . TRP A 1 105 ? 4.155 -3.249 -1.209 1.00 93.12 105 TRP A N 1
ATOM 865 C CA . TRP A 1 105 ? 3.737 -4.456 -1.936 1.00 93.12 105 TRP A CA 1
ATOM 866 C C . TRP A 1 105 ? 4.700 -4.824 -3.066 1.00 93.12 105 TRP A C 1
ATOM 868 O O . TRP A 1 105 ? 5.046 -5.994 -3.221 1.00 93.12 105 TRP A O 1
ATOM 878 N N . ILE A 1 106 ? 5.127 -3.839 -3.861 1.00 92.75 106 ILE A N 1
ATOM 879 C CA . ILE A 1 106 ? 5.983 -4.069 -5.036 1.00 92.75 106 ILE A CA 1
ATOM 880 C C . ILE A 1 106 ? 7.412 -4.410 -4.618 1.00 92.75 106 ILE A C 1
ATOM 882 O O . ILE A 1 106 ? 7.997 -5.358 -5.131 1.00 92.75 106 ILE A O 1
ATOM 886 N N . GLY A 1 107 ? 7.967 -3.651 -3.680 1.00 92.00 107 GLY A N 1
ATOM 887 C CA . GLY A 1 107 ? 9.344 -3.746 -3.221 1.00 92.00 107 GLY A CA 1
ATOM 888 C C . GLY A 1 107 ? 9.724 -5.153 -2.773 1.00 92.00 107 GLY A C 1
ATOM 889 O O . GLY A 1 107 ? 10.602 -5.741 -3.397 1.00 92.00 107 GLY A O 1
ATOM 890 N N . PRO A 1 108 ? 9.021 -5.761 -1.799 1.00 90.38 108 PRO A N 1
ATOM 891 C CA . PRO A 1 108 ? 9.280 -7.140 -1.385 1.00 90.38 108 PRO A CA 1
ATOM 892 C C . PRO A 1 108 ? 9.106 -8.185 -2.493 1.00 90.38 108 PRO A C 1
ATOM 894 O O . PRO A 1 108 ? 9.762 -9.226 -2.482 1.00 90.38 108 PRO A O 1
ATOM 897 N N . ALA A 1 109 ? 8.212 -7.944 -3.459 1.00 89.44 109 ALA A N 1
ATOM 898 C CA . ALA A 1 109 ? 8.043 -8.843 -4.597 1.00 89.44 109 ALA A CA 1
ATOM 899 C C . ALA A 1 109 ? 9.250 -8.769 -5.546 1.00 89.44 109 ALA A C 1
ATOM 901 O O . ALA A 1 109 ? 9.761 -9.806 -5.966 1.00 89.44 109 ALA A O 1
ATOM 902 N N . VAL A 1 110 ? 9.725 -7.556 -5.835 1.00 89.88 110 VAL A N 1
ATOM 903 C CA . VAL A 1 110 ? 10.882 -7.298 -6.700 1.00 89.88 110 VAL A CA 1
ATOM 904 C C . VAL A 1 110 ? 12.198 -7.662 -6.007 1.00 89.88 110 VAL A C 1
ATOM 906 O O . VAL A 1 110 ? 13.107 -8.137 -6.673 1.00 89.88 110 VAL A O 1
ATOM 909 N N . ALA A 1 111 ? 12.294 -7.535 -4.682 1.00 89.94 111 ALA A N 1
ATOM 910 C CA . ALA A 1 11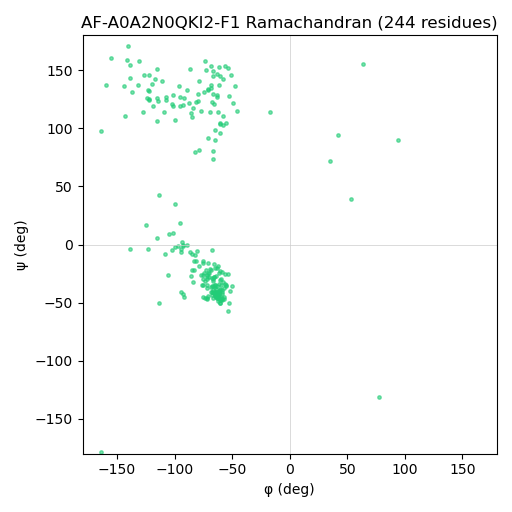1 ? 13.487 -7.891 -3.910 1.00 89.94 111 ALA A CA 1
ATOM 911 C C . ALA A 1 111 ? 13.864 -9.378 -4.011 1.00 89.94 111 ALA A C 1
ATOM 913 O O . ALA A 1 111 ? 15.029 -9.733 -3.863 1.00 89.94 111 ALA A O 1
ATOM 914 N N . ARG A 1 112 ? 12.890 -10.245 -4.314 1.00 87.19 112 ARG A N 1
ATOM 915 C CA . ARG A 1 112 ? 13.107 -11.679 -4.566 1.00 87.19 112 ARG A CA 1
ATOM 916 C C . ARG A 1 112 ? 13.461 -11.997 -6.023 1.00 87.19 112 ARG A C 1
ATOM 918 O O . ARG A 1 112 ? 13.738 -13.148 -6.339 1.00 87.19 112 ARG A O 1
ATOM 925 N N . HIS A 1 113 ? 13.418 -11.012 -6.916 1.00 88.38 113 HIS A N 1
ATOM 926 C CA . HIS A 1 113 ? 13.706 -11.183 -8.336 1.00 88.38 113 HIS A CA 1
ATOM 927 C C . HIS A 1 113 ? 15.208 -11.045 -8.621 1.00 88.38 113 HIS A C 1
ATOM 929 O O . HIS A 1 113 ? 15.905 -10.265 -7.975 1.00 88.38 113 HIS A O 1
ATOM 935 N N . GLU A 1 114 ? 15.691 -11.731 -9.659 1.00 86.38 114 GLU A N 1
ATOM 936 C CA . GLU A 1 114 ? 17.097 -11.727 -10.104 1.00 86.38 114 GLU A CA 1
ATOM 937 C C . GLU A 1 114 ? 17.682 -10.311 -10.280 1.00 86.38 114 GLU A C 1
ATOM 939 O O . GLU A 1 114 ? 18.838 -10.044 -9.956 1.00 86.38 114 GLU A O 1
ATOM 944 N N . CYS A 1 115 ? 16.864 -9.364 -10.749 1.00 87.12 115 CYS A N 1
ATOM 945 C CA . CYS A 1 115 ? 17.269 -7.971 -10.973 1.00 87.12 115 CYS A CA 1
ATOM 946 C C . CYS A 1 115 ? 17.679 -7.223 -9.695 1.00 87.12 115 CYS A C 1
ATOM 948 O O . CYS A 1 115 ? 18.325 -6.181 -9.780 1.00 87.12 115 CYS A O 1
ATOM 950 N N . PHE A 1 116 ? 17.264 -7.704 -8.521 1.00 88.50 116 PHE A N 1
ATOM 951 C CA . PHE A 1 116 ? 17.553 -7.065 -7.241 1.00 88.50 116 PHE A CA 1
ATOM 952 C C . PHE A 1 116 ? 18.863 -7.558 -6.617 1.00 88.50 116 PHE A C 1
ATOM 954 O O . PHE A 1 116 ? 19.263 -7.061 -5.567 1.00 88.50 116 PHE A O 1
ATOM 961 N N . ALA A 1 117 ? 19.571 -8.486 -7.273 1.00 84.38 117 ALA A N 1
ATOM 962 C CA . ALA A 1 117 ? 20.804 -9.081 -6.763 1.00 84.38 117 ALA A CA 1
ATOM 963 C C . ALA A 1 117 ? 21.852 -8.042 -6.332 1.00 84.38 117 ALA A C 1
ATOM 965 O O . ALA A 1 117 ? 22.480 -8.208 -5.291 1.00 84.38 117 ALA A O 1
ATOM 966 N N . SER A 1 118 ? 22.008 -6.943 -7.081 1.00 85.56 118 SER A N 1
ATOM 967 C CA . SER A 1 118 ? 22.969 -5.872 -6.770 1.00 85.56 118 SER A CA 1
ATOM 968 C C . SER A 1 118 ? 22.667 -5.115 -5.474 1.00 85.56 118 SER A C 1
ATOM 970 O O . SER A 1 118 ? 23.551 -4.464 -4.927 1.00 85.56 118 SER A O 1
ATOM 972 N N . PHE A 1 119 ? 21.426 -5.177 -4.993 1.00 85.12 119 PHE A N 1
ATOM 973 C CA . PHE A 1 119 ? 20.982 -4.509 -3.773 1.00 85.12 119 PHE A CA 1
ATOM 974 C C . PHE A 1 119 ? 20.929 -5.459 -2.571 1.00 85.12 119 PHE A C 1
ATOM 976 O O . PHE A 1 119 ? 20.613 -5.019 -1.465 1.00 85.12 119 PHE A O 1
ATOM 983 N N . HIS A 1 120 ? 21.239 -6.745 -2.758 1.00 83.00 120 HIS A N 1
ATOM 984 C CA . HIS A 1 120 ? 21.185 -7.728 -1.690 1.00 83.00 120 HIS A CA 1
ATOM 985 C C . HIS A 1 120 ? 22.556 -7.934 -1.035 1.00 83.00 120 HIS A C 1
ATOM 987 O O . HIS A 1 120 ? 23.529 -8.293 -1.687 1.00 83.00 120 HIS A O 1
ATOM 993 N N . ASN A 1 121 ? 22.609 -7.813 0.294 1.00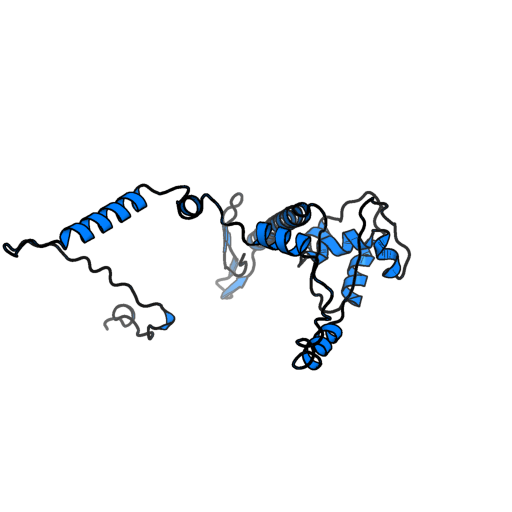 74.50 121 ASN A N 1
ATOM 994 C CA . ASN A 1 121 ? 23.831 -8.037 1.078 1.00 74.50 121 ASN A CA 1
ATOM 995 C C . ASN A 1 121 ? 23.952 -9.471 1.652 1.00 74.50 121 ASN A C 1
ATOM 997 O O . ASN A 1 121 ? 24.681 -9.685 2.616 1.00 74.50 121 ASN A O 1
ATOM 1001 N N . GLY A 1 122 ? 23.212 -10.460 1.129 1.00 72.88 122 GLY A N 1
ATOM 1002 C CA . GLY A 1 122 ? 23.061 -11.773 1.773 1.00 72.88 122 GLY A CA 1
ATOM 1003 C C . GLY A 1 122 ? 22.521 -12.875 0.858 1.00 72.88 122 GLY A C 1
ATOM 1004 O O . GLY A 1 122 ? 22.290 -12.654 -0.328 1.00 72.88 122 GLY A O 1
ATOM 1005 N N . LYS A 1 123 ? 22.344 -14.083 1.412 1.00 70.06 123 LYS A N 1
ATOM 1006 C CA . LYS A 1 123 ? 21.766 -15.229 0.691 1.00 70.06 123 LYS A CA 1
ATOM 1007 C C . LYS A 1 123 ? 20.244 -15.116 0.650 1.00 70.06 123 LYS A C 1
ATOM 1009 O O . LYS A 1 123 ? 19.620 -14.981 1.701 1.00 70.06 123 LYS A O 1
ATOM 1014 N N . TYR A 1 124 ? 19.670 -15.260 -0.538 1.00 78.06 124 TYR A N 1
ATOM 1015 C CA . TYR A 1 124 ? 18.228 -15.272 -0.755 1.00 78.06 124 TYR A CA 1
ATOM 1016 C C . TYR A 1 124 ? 17.829 -16.293 -1.807 1.00 78.06 124 TYR A C 1
ATOM 1018 O O . TYR A 1 124 ? 18.648 -16.707 -2.629 1.00 78.06 124 TYR A O 1
ATOM 1026 N N . ASN A 1 125 ? 16.563 -16.688 -1.755 1.00 79.56 125 ASN A N 1
ATOM 1027 C CA . ASN A 1 125 ? 15.956 -17.565 -2.737 1.00 79.56 125 ASN A CA 1
ATOM 1028 C C . ASN A 1 125 ? 15.488 -16.708 -3.909 1.00 79.56 125 ASN A C 1
ATOM 1030 O O . ASN A 1 125 ? 14.559 -15.905 -3.785 1.00 79.56 125 ASN A O 1
ATOM 1034 N N . VAL A 1 126 ? 16.179 -16.857 -5.031 1.00 79.81 126 VAL A N 1
ATOM 1035 C CA . VAL A 1 126 ? 15.922 -16.076 -6.232 1.00 79.81 126 VAL A CA 1
ATOM 1036 C C . VAL A 1 126 ? 14.723 -16.668 -6.959 1.00 79.81 126 VAL A C 1
ATOM 1038 O O . VAL A 1 126 ? 14.730 -17.835 -7.337 1.00 79.81 126 VAL A O 1
ATOM 1041 N N . ILE A 1 127 ? 13.698 -15.858 -7.193 1.00 82.38 127 ILE A N 1
ATOM 1042 C CA . ILE A 1 127 ? 12.565 -16.254 -8.025 1.00 82.38 127 ILE A CA 1
ATOM 1043 C C . ILE A 1 127 ? 12.927 -15.962 -9.475 1.00 82.38 127 ILE A C 1
ATOM 1045 O O . ILE A 1 127 ? 13.032 -14.797 -9.872 1.00 82.38 127 ILE A O 1
ATOM 1049 N N . SER A 1 128 ? 13.066 -17.022 -10.271 1.00 79.94 128 SER A N 1
ATOM 1050 C CA . SER A 1 128 ? 13.221 -16.874 -11.714 1.00 79.94 128 SER A CA 1
ATOM 1051 C C . SER A 1 128 ? 11.868 -16.568 -12.352 1.00 79.94 128 SER A C 1
ATOM 1053 O O . SER A 1 128 ? 10.930 -17.366 -12.292 1.00 79.94 128 SER A O 1
ATOM 1055 N N . HIS A 1 129 ? 11.745 -15.374 -12.929 1.00 84.94 129 HIS A N 1
ATOM 1056 C CA . HIS A 1 129 ? 10.534 -14.910 -13.596 1.00 84.94 129 HIS A CA 1
ATOM 1057 C C . HIS A 1 129 ? 10.916 -14.176 -14.893 1.00 84.94 129 HIS A C 1
ATOM 1059 O O . HIS A 1 129 ? 11.904 -13.448 -14.918 1.00 84.94 129 HIS A O 1
ATOM 1065 N N . PRO A 1 130 ? 10.140 -14.296 -15.987 1.00 87.44 130 PRO A N 1
ATOM 1066 C CA . PRO A 1 130 ? 10.482 -13.680 -17.277 1.00 87.44 130 PRO A CA 1
ATOM 1067 C C . PRO A 1 130 ? 10.438 -12.139 -17.293 1.00 87.44 130 PRO A C 1
ATOM 1069 O O . PRO A 1 130 ? 10.752 -11.517 -18.310 1.00 87.44 130 PRO A O 1
ATOM 1072 N N . SER A 1 131 ? 10.009 -11.496 -16.204 1.00 87.06 131 SER A N 1
ATOM 1073 C CA . SER A 1 131 ? 9.873 -10.040 -16.131 1.00 87.06 131 SER A CA 1
ATOM 1074 C C . SER A 1 131 ? 11.227 -9.340 -16.090 1.00 87.06 131 SER A C 1
ATOM 1076 O O . SER A 1 131 ? 12.081 -9.677 -15.281 1.00 87.06 131 SER A O 1
ATOM 1078 N N . LYS A 1 132 ? 11.400 -8.286 -16.889 1.00 89.62 132 LYS A N 1
ATOM 1079 C CA . LYS A 1 132 ? 12.607 -7.453 -16.857 1.00 89.62 132 LYS A CA 1
ATOM 1080 C C . LYS A 1 132 ? 12.330 -6.172 -16.084 1.00 89.62 132 LYS A C 1
ATOM 1082 O O . LYS A 1 132 ? 11.480 -5.382 -16.485 1.00 89.62 132 LYS A O 1
ATOM 1087 N N . TRP A 1 133 ? 13.067 -5.969 -15.000 1.00 90.75 133 TRP A N 1
ATOM 1088 C CA . TRP A 1 133 ? 12.961 -4.789 -14.149 1.00 90.75 133 TRP A CA 1
ATOM 1089 C C . TRP A 1 133 ? 14.274 -4.016 -14.166 1.00 90.75 133 TRP A C 1
ATOM 1091 O O . TRP A 1 133 ? 15.352 -4.606 -14.162 1.00 90.75 133 TRP A O 1
ATOM 1101 N N . MET A 1 134 ? 14.166 -2.692 -14.153 1.00 91.75 134 MET A N 1
ATOM 1102 C CA . MET A 1 134 ? 15.287 -1.780 -13.966 1.00 91.75 134 MET A CA 1
ATOM 1103 C C . MET A 1 134 ? 14.962 -0.888 -12.776 1.00 91.75 134 MET A C 1
ATOM 1105 O O . MET A 1 134 ? 13.894 -0.278 -12.738 1.00 91.75 134 MET A O 1
ATOM 1109 N N . ILE A 1 135 ? 15.867 -0.845 -11.802 1.00 91.31 135 ILE A N 1
ATOM 1110 C CA . ILE A 1 135 ? 15.649 -0.169 -10.525 1.00 91.31 135 ILE A CA 1
ATOM 1111 C C . ILE A 1 135 ? 16.737 0.876 -10.361 1.00 91.31 135 ILE A C 1
ATOM 1113 O O . ILE A 1 135 ? 17.924 0.567 -10.420 1.00 91.31 135 ILE A O 1
ATOM 1117 N N . SER A 1 136 ? 16.313 2.115 -10.151 1.00 91.25 136 SER A N 1
ATOM 1118 C CA . SER A 1 136 ? 17.195 3.252 -9.931 1.00 91.25 136 SER A CA 1
ATOM 1119 C C . SER A 1 136 ? 16.767 3.970 -8.660 1.00 91.25 136 SER A C 1
ATOM 1121 O O . SER A 1 136 ? 15.678 4.547 -8.614 1.00 91.25 136 SER A O 1
ATOM 1123 N N . ALA A 1 137 ? 17.622 3.948 -7.641 1.00 90.06 137 ALA A N 1
ATOM 1124 C CA . ALA A 1 137 ? 17.480 4.819 -6.485 1.00 90.06 137 ALA A CA 1
ATOM 1125 C C . ALA A 1 137 ? 18.123 6.168 -6.826 1.00 90.06 137 ALA A C 1
ATOM 1127 O O . ALA A 1 137 ? 19.317 6.228 -7.116 1.00 90.06 137 ALA A O 1
ATOM 1128 N N . ILE A 1 138 ? 17.322 7.232 -6.844 1.00 90.38 138 ILE A N 1
ATOM 1129 C CA . ILE A 1 138 ? 17.777 8.585 -7.179 1.00 90.38 138 ILE A CA 1
ATOM 1130 C C . ILE A 1 138 ? 17.747 9.417 -5.890 1.00 90.38 138 ILE A C 1
ATOM 1132 O O . ILE A 1 138 ? 16.660 9.629 -5.348 1.00 90.38 138 ILE A O 1
ATOM 1136 N N . PRO A 1 139 ? 18.906 9.863 -5.371 1.00 88.62 139 PRO A N 1
ATOM 1137 C CA . PRO A 1 139 ? 18.959 10.745 -4.210 1.00 88.62 139 PRO A CA 1
ATOM 1138 C C . PRO A 1 139 ? 18.263 12.085 -4.472 1.00 88.62 139 PRO A C 1
ATOM 1140 O O . PRO A 1 139 ? 18.242 12.590 -5.589 1.00 88.62 139 PRO A O 1
ATOM 1143 N N . ASN A 1 140 ? 17.752 12.735 -3.427 1.00 85.56 140 ASN A N 1
ATOM 1144 C CA . ASN A 1 140 ? 17.124 14.052 -3.595 1.00 85.56 140 ASN A CA 1
ATOM 1145 C C . ASN A 1 140 ? 18.118 15.134 -4.064 1.00 85.56 140 ASN A C 1
ATOM 1147 O O . ASN A 1 140 ? 17.731 16.084 -4.742 1.00 85.56 140 ASN A O 1
ATOM 1151 N N . GLU A 1 141 ? 19.404 14.968 -3.747 1.00 84.12 141 GLU A N 1
ATOM 1152 C CA . GLU A 1 141 ? 20.496 15.870 -4.138 1.00 84.12 141 GLU A CA 1
ATOM 1153 C C . GLU A 1 141 ? 20.618 16.041 -5.655 1.00 84.12 141 GLU A C 1
ATOM 1155 O O . GLU A 1 141 ? 20.939 17.128 -6.137 1.00 84.12 141 GLU A O 1
ATOM 1160 N N . THR A 1 142 ? 20.295 15.001 -6.431 1.00 81.88 142 THR A N 1
ATOM 1161 C CA . THR A 1 142 ? 20.361 15.068 -7.896 1.00 81.88 142 THR A CA 1
ATOM 1162 C C . THR A 1 142 ? 19.355 16.079 -8.451 1.00 81.88 142 THR A C 1
ATOM 1164 O O . THR A 1 142 ? 19.657 16.798 -9.403 1.00 81.88 142 THR A O 1
ATOM 1167 N N . PHE A 1 143 ? 18.183 16.206 -7.825 1.00 79.94 143 PHE A N 1
ATOM 1168 C CA . PHE A 1 143 ? 17.167 17.174 -8.240 1.00 79.94 143 PHE A CA 1
ATOM 1169 C C . PHE A 1 143 ? 17.521 18.604 -7.824 1.00 79.94 143 PHE A C 1
ATOM 1171 O O . PHE A 1 143 ? 17.270 19.530 -8.588 1.00 79.94 143 PHE A O 1
ATOM 1178 N N . LEU A 1 144 ? 18.159 18.790 -6.666 1.00 76.12 144 LEU A N 1
ATOM 1179 C CA . LEU A 1 144 ? 18.569 20.109 -6.164 1.00 76.12 144 LEU A CA 1
ATOM 1180 C C . LEU A 1 144 ? 19.590 20.789 -7.090 1.00 76.12 144 LEU A C 1
ATOM 1182 O O . LEU A 1 144 ? 19.433 21.960 -7.426 1.00 76.12 144 LEU A O 1
ATOM 1186 N N . ASN A 1 145 ? 20.572 20.038 -7.593 1.00 62.75 145 ASN A N 1
ATOM 1187 C CA . ASN A 1 145 ? 21.571 20.568 -8.532 1.00 62.75 145 ASN A CA 1
ATOM 1188 C C . ASN A 1 145 ? 20.988 20.906 -9.913 1.00 62.75 145 ASN A C 1
ATOM 1190 O O . ASN A 1 145 ? 21.555 21.709 -10.650 1.00 62.75 145 ASN A O 1
ATOM 1194 N N . THR A 1 146 ? 19.842 20.315 -10.257 1.00 57.59 146 THR A N 1
ATOM 1195 C CA . THR A 1 146 ? 19.179 20.533 -11.545 1.00 57.59 146 THR A CA 1
ATOM 1196 C C . THR A 1 146 ? 18.476 21.893 -11.602 1.00 57.59 146 THR A C 1
ATOM 1198 O O . THR A 1 146 ? 18.353 22.445 -12.686 1.00 57.59 146 THR A O 1
ATOM 1201 N N . PHE A 1 147 ? 18.058 22.468 -10.470 1.00 53.09 147 PHE A N 1
ATOM 1202 C CA . PHE A 1 147 ? 17.467 23.814 -10.438 1.00 53.09 147 PHE A CA 1
ATOM 1203 C C . PHE A 1 147 ? 18.527 24.921 -10.377 1.00 53.09 147 PHE A C 1
ATOM 1205 O O . PHE A 1 147 ? 18.349 25.967 -10.983 1.00 53.09 147 PHE A O 1
ATOM 1212 N N . SER A 1 148 ? 19.672 24.677 -9.734 1.00 52.50 148 SER A N 1
ATOM 1213 C CA . SER A 1 148 ? 20.723 25.697 -9.584 1.00 52.50 148 SER A CA 1
ATOM 1214 C C . SER A 1 148 ? 21.550 25.956 -10.851 1.00 52.50 148 SER A C 1
ATOM 1216 O O . SER A 1 148 ? 22.280 26.940 -10.902 1.00 52.50 148 SER A O 1
ATOM 1218 N N . GLN A 1 149 ? 21.480 25.082 -11.862 1.00 51.06 149 GLN A N 1
ATOM 1219 C CA . GLN A 1 149 ? 22.254 25.214 -13.108 1.00 51.06 149 GLN A CA 1
ATOM 1220 C C . GLN A 1 149 ? 21.399 25.445 -14.365 1.00 51.06 149 GLN A C 1
ATOM 1222 O O . GLN A 1 149 ? 21.943 25.442 -15.466 1.00 51.06 149 GLN A O 1
ATOM 1227 N N . LYS A 1 150 ? 20.076 25.623 -14.237 1.00 47.81 150 LYS A N 1
ATOM 1228 C CA . LYS A 1 150 ? 19.150 25.602 -15.386 1.00 47.81 150 LYS A CA 1
ATOM 1229 C C . LYS A 1 150 ? 18.266 26.837 -15.563 1.00 47.81 150 LYS A C 1
ATOM 1231 O O . LYS A 1 150 ? 17.318 26.750 -16.336 1.00 47.81 150 LYS A O 1
ATOM 1236 N N . ASP A 1 151 ? 18.587 27.964 -14.932 1.00 45.00 151 ASP A N 1
ATOM 1237 C CA . ASP A 1 151 ? 17.812 29.198 -15.137 1.00 45.00 151 ASP A CA 1
ATOM 1238 C C . ASP A 1 151 ? 18.374 30.150 -16.211 1.00 45.00 151 ASP A C 1
ATOM 1240 O O . ASP A 1 151 ? 17.668 31.079 -16.566 1.00 45.00 151 ASP A O 1
ATOM 1244 N N . ASP A 1 152 ? 19.536 29.886 -16.835 1.00 46.69 152 ASP A N 1
ATOM 1245 C CA . ASP A 1 152 ? 20.032 30.748 -17.939 1.00 46.69 152 ASP A CA 1
ATOM 1246 C C . ASP A 1 152 ? 20.670 30.027 -19.150 1.00 46.69 152 ASP A C 1
ATOM 1248 O O . ASP A 1 152 ? 21.006 30.681 -20.131 1.00 46.69 152 ASP A O 1
ATOM 1252 N N . SER A 1 153 ? 20.839 28.695 -19.156 1.00 48.03 153 SER A N 1
ATOM 1253 C CA . SER A 1 153 ? 21.647 28.015 -20.200 1.00 48.03 153 SER A CA 1
ATOM 1254 C C . SER A 1 153 ? 20.946 26.924 -21.020 1.00 48.03 153 SER A C 1
ATOM 1256 O O . SER A 1 153 ? 21.539 26.397 -21.956 1.00 48.03 153 SER A O 1
ATOM 1258 N N . ILE A 1 154 ? 19.687 26.573 -20.729 1.00 46.12 154 ILE A N 1
ATOM 1259 C CA . ILE A 1 154 ? 18.978 25.481 -21.442 1.00 46.12 154 ILE A CA 1
ATOM 1260 C C . ILE A 1 154 ? 18.076 25.964 -22.576 1.00 46.12 154 ILE A C 1
ATOM 1262 O O . ILE A 1 154 ? 17.517 25.156 -23.316 1.00 46.12 154 ILE A O 1
ATOM 1266 N N . LEU A 1 155 ? 17.992 27.273 -22.791 1.00 47.28 155 LEU A N 1
ATOM 1267 C CA . LEU A 1 155 ? 17.313 27.810 -23.968 1.00 47.28 155 LEU A CA 1
ATOM 1268 C C . LEU A 1 155 ? 18.204 27.844 -25.223 1.00 47.28 155 LEU A C 1
ATOM 1270 O O . LEU A 1 155 ? 17.652 27.911 -26.317 1.00 47.28 155 LEU A O 1
ATOM 1274 N N . ASP A 1 156 ? 19.528 27.685 -25.098 1.00 46.31 156 ASP A N 1
ATOM 1275 C CA . ASP A 1 156 ? 20.455 27.888 -26.227 1.00 46.31 156 ASP A CA 1
ATOM 1276 C C . ASP A 1 156 ? 21.095 26.617 -26.807 1.00 46.31 156 ASP A C 1
ATOM 1278 O O . ASP A 1 156 ? 21.677 26.672 -27.887 1.00 46.31 156 ASP A O 1
ATOM 1282 N N . ASP A 1 157 ? 20.919 25.447 -26.186 1.00 45.12 157 ASP A N 1
ATOM 1283 C CA . ASP A 1 157 ? 21.499 24.183 -26.679 1.00 45.12 157 ASP A CA 1
ATOM 1284 C C . ASP A 1 157 ? 20.493 23.321 -27.466 1.00 45.12 157 ASP A C 1
ATOM 1286 O O . ASP A 1 157 ? 20.526 22.087 -27.468 1.00 45.12 157 ASP A O 1
ATOM 1290 N N . THR A 1 158 ? 19.593 23.977 -28.207 1.00 51.88 158 THR A N 1
ATOM 1291 C CA . THR A 1 158 ? 18.951 23.318 -29.352 1.00 51.88 158 THR A CA 1
ATOM 1292 C C . THR A 1 158 ? 19.946 23.353 -30.502 1.00 51.88 158 THR A C 1
ATOM 1294 O O . THR A 1 158 ? 19.885 24.210 -31.382 1.00 51.88 158 THR A O 1
ATOM 1297 N N . SER A 1 159 ? 20.892 22.415 -30.481 1.00 54.28 159 SER A N 1
ATOM 1298 C CA . SER A 1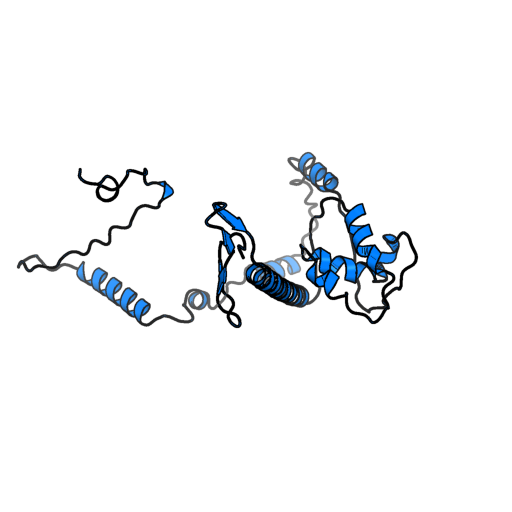 159 ? 21.659 22.062 -31.671 1.00 54.28 159 SER A CA 1
ATOM 1299 C C . SER A 1 159 ? 20.681 21.922 -32.842 1.00 54.28 159 SER A C 1
ATOM 1301 O O . SER A 1 159 ? 19.776 21.086 -32.823 1.00 54.28 159 SER A O 1
ATOM 1303 N N . GLN A 1 160 ? 20.818 22.806 -33.834 1.00 54.47 160 GLN A N 1
ATOM 1304 C CA . GLN A 1 160 ? 20.065 22.777 -35.084 1.00 54.47 160 GLN A CA 1
ATOM 1305 C C . GLN A 1 160 ? 20.491 21.535 -35.873 1.00 54.47 160 GLN A C 1
ATOM 1307 O O . GLN A 1 160 ? 21.245 21.609 -36.839 1.00 54.47 160 GLN A O 1
ATOM 1312 N N . GLN A 1 161 ? 20.054 20.360 -35.431 1.00 62.44 161 GLN A N 1
ATOM 1313 C CA . GLN A 1 161 ? 20.041 19.194 -36.292 1.00 62.44 161 GLN A CA 1
ATOM 1314 C C . GLN A 1 161 ? 18.982 19.446 -37.372 1.00 62.44 161 GLN A C 1
ATOM 1316 O O . GLN A 1 161 ? 17.914 19.976 -37.046 1.00 62.44 161 GLN A O 1
ATOM 1321 N N . PRO A 1 162 ? 19.250 19.116 -38.649 1.00 64.81 162 PRO A N 1
ATOM 1322 C CA . PRO A 1 162 ? 18.235 19.212 -39.684 1.00 64.81 162 PRO A CA 1
ATOM 1323 C C . PRO A 1 162 ? 17.061 18.333 -39.259 1.00 64.81 162 PRO A C 1
ATOM 1325 O O . PRO A 1 162 ? 17.180 17.113 -39.153 1.00 64.81 162 PRO A O 1
ATOM 1328 N N . VAL A 1 163 ? 15.947 18.976 -38.919 1.00 65.75 163 VAL A N 1
ATOM 1329 C CA . VAL A 1 163 ? 14.741 18.271 -38.509 1.00 65.75 163 VAL A CA 1
ATOM 1330 C C . VAL A 1 163 ? 14.217 17.541 -39.732 1.00 65.75 163 VAL A C 1
ATOM 1332 O O . VAL A 1 163 ? 13.938 18.166 -40.752 1.00 65.75 163 VAL A O 1
ATOM 1335 N N . ASP A 1 164 ? 14.083 16.224 -39.622 1.00 77.06 164 ASP A N 1
ATOM 1336 C CA . ASP A 1 164 ? 13.505 15.398 -40.673 1.00 77.06 164 ASP A CA 1
ATOM 1337 C C . ASP A 1 164 ? 12.058 15.855 -40.928 1.00 77.06 164 ASP A C 1
ATOM 1339 O O . ASP A 1 164 ? 11.146 15.613 -40.125 1.00 77.06 164 ASP A O 1
ATOM 1343 N N . GLU A 1 165 ? 11.839 16.570 -42.035 1.00 80.50 165 GLU A N 1
ATOM 1344 C CA . GLU A 1 165 ? 10.562 17.233 -42.331 1.00 80.50 165 GLU A CA 1
ATOM 1345 C C . GLU A 1 165 ? 9.402 16.233 -42.414 1.00 80.50 165 GLU A C 1
ATOM 1347 O O . GLU A 1 165 ? 8.273 16.547 -42.029 1.00 80.50 165 GLU A O 1
ATOM 1352 N N . ASN A 1 166 ? 9.691 14.997 -42.828 1.00 81.94 166 ASN A N 1
ATOM 1353 C CA . ASN A 1 166 ? 8.718 13.909 -42.873 1.00 81.94 166 ASN A CA 1
ATOM 1354 C C . ASN A 1 166 ? 8.211 13.517 -41.478 1.00 81.94 166 ASN A C 1
ATOM 1356 O O . ASN A 1 166 ? 7.004 13.358 -41.279 1.00 81.94 166 ASN A O 1
ATOM 1360 N N . ILE A 1 167 ? 9.112 13.404 -40.499 1.00 81.31 167 ILE A N 1
ATOM 1361 C CA . ILE A 1 167 ? 8.753 13.059 -39.116 1.00 81.31 167 ILE A CA 1
ATOM 1362 C C . ILE A 1 167 ? 7.978 14.216 -38.487 1.00 81.31 167 ILE A C 1
ATOM 1364 O O . ILE A 1 167 ? 6.961 14.004 -37.826 1.00 81.31 167 ILE A O 1
ATOM 1368 N N . LEU A 1 168 ? 8.404 15.456 -38.738 1.00 81.94 168 LEU A N 1
ATOM 1369 C CA . LEU A 1 168 ? 7.713 16.645 -38.245 1.00 81.94 168 LEU A CA 1
ATOM 1370 C C . LEU A 1 168 ? 6.305 16.781 -38.843 1.00 81.94 168 LEU A C 1
ATOM 1372 O O . LEU A 1 168 ? 5.368 17.144 -38.125 1.00 81.94 168 LEU A O 1
ATOM 1376 N N . TYR A 1 169 ? 6.127 16.452 -40.124 1.00 84.62 169 TYR A N 1
ATOM 1377 C CA . TYR A 1 169 ? 4.813 16.411 -40.762 1.00 84.62 169 TYR A CA 1
ATOM 1378 C C . TYR A 1 169 ? 3.916 15.331 -40.145 1.00 84.62 169 TYR A C 1
ATOM 1380 O O . TYR A 1 169 ? 2.757 15.603 -39.823 1.00 84.62 169 TYR A O 1
ATOM 1388 N N . GLU A 1 170 ? 4.441 14.126 -39.915 1.00 84.62 170 GLU A N 1
ATOM 1389 C CA . GLU A 1 170 ? 3.677 13.040 -39.303 1.00 84.62 170 GLU A CA 1
ATOM 1390 C C . GLU A 1 170 ? 3.286 13.355 -37.851 1.00 84.62 170 GLU A C 1
ATOM 1392 O O . GLU A 1 170 ? 2.134 13.146 -37.457 1.00 84.62 170 GLU A O 1
ATOM 1397 N N . LEU A 1 171 ? 4.205 13.928 -37.070 1.00 85.06 171 LEU A N 1
ATOM 1398 C CA . LEU A 1 171 ? 3.938 14.379 -35.707 1.00 85.06 171 LEU A CA 1
ATOM 1399 C C . LEU A 1 171 ? 2.878 15.481 -35.687 1.00 85.06 171 LEU A C 1
ATOM 1401 O O . LEU A 1 171 ? 1.900 15.354 -34.954 1.00 85.06 171 LEU A O 1
ATOM 1405 N N . LYS A 1 172 ? 2.993 16.518 -36.528 1.00 85.25 172 LYS A N 1
ATOM 1406 C CA . LYS A 1 172 ? 1.956 17.560 -36.637 1.00 85.25 172 LYS A CA 1
ATOM 1407 C C . LYS A 1 172 ? 0.606 16.969 -37.038 1.00 85.25 172 LYS A C 1
ATOM 1409 O O . LYS A 1 172 ? -0.412 17.295 -36.437 1.00 85.25 172 LYS A O 1
ATOM 1414 N N . LYS A 1 173 ? 0.579 16.041 -37.996 1.00 85.38 173 LYS A N 1
ATOM 1415 C CA . LYS A 1 173 ? -0.659 15.374 -38.416 1.00 85.38 173 LYS A CA 1
ATOM 1416 C C . LYS A 1 173 ? -1.304 14.579 -37.278 1.00 85.38 173 LYS A C 1
ATOM 1418 O O . LYS A 1 173 ? -2.522 14.621 -37.138 1.00 85.38 173 LYS A O 1
ATOM 1423 N N . ARG A 1 174 ? -0.515 13.865 -36.468 1.00 83.50 174 ARG A N 1
ATOM 1424 C CA . ARG A 1 174 ? -1.017 13.048 -35.349 1.00 83.50 174 ARG A CA 1
ATOM 1425 C C . ARG A 1 174 ? -1.431 13.895 -34.143 1.00 83.50 174 ARG A C 1
ATOM 1427 O O . ARG A 1 174 ? -2.499 13.664 -33.587 1.00 83.50 174 ARG A O 1
ATOM 1434 N N . PHE A 1 175 ? -0.616 14.873 -33.751 1.00 82.81 175 PHE A N 1
ATOM 1435 C CA . PHE A 1 175 ? -0.833 15.674 -32.541 1.00 82.81 175 PHE A CA 1
ATOM 1436 C C . PHE A 1 175 ? -1.775 16.866 -32.747 1.00 82.81 175 PHE A C 1
ATOM 1438 O O . PHE A 1 175 ? -2.375 17.335 -31.785 1.00 82.81 175 PHE A O 1
ATOM 1445 N N . THR A 1 176 ? -1.949 17.349 -33.981 1.00 87.62 176 THR A N 1
ATOM 1446 C CA . THR A 1 176 ? -2.887 18.439 -34.314 1.00 87.62 176 THR A CA 1
ATOM 1447 C C . THR A 1 176 ? -4.188 17.921 -34.943 1.00 87.62 176 THR A C 1
ATOM 1449 O O . THR A 1 176 ? -5.008 18.703 -35.427 1.00 87.62 176 THR A O 1
ATOM 1452 N N . ALA A 1 177 ? -4.419 16.605 -34.934 1.00 83.31 177 ALA A N 1
ATOM 1453 C CA . ALA A 1 177 ? -5.668 16.026 -35.413 1.00 83.31 177 ALA A CA 1
ATOM 1454 C C . ALA A 1 177 ? -6.850 16.518 -34.559 1.00 83.31 177 ALA A C 1
ATOM 1456 O O . ALA A 1 177 ? -6.969 16.188 -33.379 1.00 83.31 177 ALA A O 1
ATOM 1457 N N . LYS A 1 178 ? -7.753 17.297 -35.165 1.00 82.19 178 LYS A N 1
ATOM 1458 C CA . LYS A 1 178 ? -9.019 17.673 -34.529 1.00 82.19 178 LYS A CA 1
ATOM 1459 C C . LYS A 1 178 ? -9.967 16.479 -34.536 1.00 82.19 178 LYS A C 1
ATOM 1461 O O . LYS A 1 178 ? -10.170 15.851 -35.573 1.00 82.19 178 LYS A O 1
ATOM 1466 N N . TYR A 1 179 ? -10.557 16.179 -33.381 1.00 82.62 179 TYR A N 1
ATOM 1467 C CA . TYR A 1 179 ? -11.508 15.081 -33.249 1.00 82.62 179 TYR A CA 1
ATOM 1468 C C . TYR A 1 179 ? -12.786 15.377 -34.062 1.00 82.62 179 TYR A C 1
ATOM 1470 O O . TYR A 1 179 ? -13.453 16.373 -33.773 1.00 82.62 179 TYR A O 1
ATOM 1478 N N . PRO A 1 180 ? -13.171 14.529 -35.038 1.00 86.69 180 PRO A N 1
ATOM 1479 C CA . PRO A 1 180 ? -14.308 14.803 -35.926 1.00 86.69 180 PRO A CA 1
ATOM 1480 C C . PRO A 1 180 ? -15.658 14.963 -35.214 1.00 86.69 180 PRO A C 1
ATOM 1482 O O . PRO A 1 180 ? -16.561 15.604 -35.741 1.00 86.69 180 PRO A O 1
ATOM 1485 N N . PHE A 1 181 ? -15.805 14.407 -34.007 1.00 84.94 181 PHE A N 1
ATOM 1486 C CA . PHE A 1 181 ? -17.057 14.425 -33.248 1.00 84.94 181 PHE A CA 1
ATOM 1487 C C . PHE A 1 181 ? -16.961 15.262 -31.967 1.00 84.94 181 PHE A C 1
ATOM 1489 O O . PHE A 1 181 ? -17.473 14.860 -30.921 1.00 84.94 181 PHE A O 1
ATOM 1496 N N . GLU A 1 182 ? -16.325 16.436 -32.023 1.00 84.19 182 GLU A N 1
ATOM 1497 C CA . GLU A 1 182 ? -16.211 17.349 -30.870 1.00 84.19 182 GLU A CA 1
ATOM 1498 C C . GLU A 1 182 ? -17.581 17.718 -30.266 1.00 84.19 182 GLU A C 1
ATOM 1500 O O . GLU A 1 182 ? -17.740 17.811 -29.053 1.00 84.19 182 GLU A O 1
ATOM 1505 N N . HIS A 1 183 ? -18.627 17.845 -31.084 1.00 80.62 183 HIS A N 1
ATOM 1506 C CA . HIS A 1 183 ? -19.979 18.104 -30.577 1.00 80.62 183 HIS A CA 1
ATOM 1507 C C . HIS A 1 183 ? -20.544 16.941 -29.745 1.00 80.62 183 HIS A C 1
ATOM 1509 O O . HIS A 1 183 ? -21.342 17.161 -28.835 1.00 80.62 183 HIS A O 1
ATOM 1515 N N . SER A 1 184 ? -20.107 15.706 -30.012 1.00 82.38 184 SER A N 1
ATOM 1516 C CA . SER A 1 184 ? -20.560 14.527 -29.268 1.00 82.38 184 SER A CA 1
ATOM 1517 C C . SER A 1 184 ? -19.895 14.408 -27.898 1.00 82.38 184 SER A C 1
ATOM 1519 O O . SER A 1 184 ? -20.510 13.859 -26.992 1.00 82.38 184 SER A O 1
ATOM 1521 N N . THR A 1 185 ? -18.690 14.959 -27.701 1.00 80.62 185 THR A N 1
ATOM 1522 C CA . THR A 1 185 ? -18.038 14.959 -26.376 1.00 80.62 185 THR A CA 1
ATOM 1523 C C . THR A 1 185 ? -18.721 15.915 -25.398 1.00 80.62 185 THR A C 1
ATOM 1525 O O . THR A 1 185 ? -18.696 15.684 -24.193 1.00 80.62 185 THR A O 1
ATOM 1528 N N . LYS A 1 186 ? -19.384 16.959 -25.910 1.00 82.12 186 LYS A N 1
ATOM 1529 C CA . LYS A 1 186 ? -20.173 17.915 -25.114 1.00 82.12 186 LYS A CA 1
ATOM 1530 C C . LYS A 1 186 ? -21.577 17.392 -24.782 1.00 82.12 186 LYS A C 1
ATOM 1532 O O . LYS A 1 186 ? -22.248 17.940 -23.909 1.00 82.12 186 LYS A O 1
ATOM 1537 N N . LYS A 1 187 ? -22.032 16.326 -25.450 1.00 79.69 187 LYS A N 1
ATOM 1538 C CA . LYS A 1 187 ? -23.346 15.724 -25.214 1.00 79.69 187 LYS A CA 1
ATOM 1539 C C . LYS A 1 187 ? -23.280 14.797 -24.000 1.00 79.69 187 LYS A C 1
ATOM 1541 O O . LYS A 1 187 ? -22.504 13.848 -23.967 1.00 79.69 187 LYS A O 1
ATOM 1546 N N . LYS A 1 188 ? -24.124 15.050 -22.998 1.00 77.25 188 LYS A N 1
ATOM 1547 C CA . LYS A 1 188 ? -24.244 14.180 -21.819 1.00 77.25 188 LYS A CA 1
ATOM 1548 C C . LYS A 1 188 ? -24.755 12.797 -22.243 1.00 77.25 188 LYS A C 1
ATOM 1550 O O . LYS A 1 188 ? -25.790 12.701 -22.897 1.00 77.25 188 LYS A O 1
ATOM 1555 N N . SER A 1 189 ? -24.067 11.729 -21.835 1.00 80.44 189 SER A N 1
ATOM 1556 C CA . SER A 1 189 ? -24.453 10.345 -22.170 1.00 80.44 189 SER A CA 1
ATOM 1557 C C . SER A 1 189 ? -25.756 9.888 -21.502 1.00 80.44 189 SER A C 1
ATOM 1559 O O . SER A 1 189 ? -26.393 8.954 -21.980 1.00 80.44 189 SER A O 1
ATOM 1561 N N . LYS A 1 190 ? -26.157 10.528 -20.395 1.00 84.19 190 LYS A N 1
ATOM 1562 C CA . LYS A 1 190 ? -27.454 10.353 -19.729 1.00 84.19 190 LYS A CA 1
ATOM 1563 C C . LYS A 1 190 ? -27.913 11.696 -19.172 1.00 84.19 190 LYS A C 1
ATOM 1565 O O . LYS A 1 190 ? -27.116 12.409 -18.565 1.00 84.19 190 LYS A O 1
ATOM 1570 N N . THR A 1 191 ? -29.186 12.014 -19.352 1.00 81.50 191 THR A N 1
ATOM 1571 C CA . THR A 1 191 ? -29.841 13.185 -18.764 1.00 81.50 191 THR A CA 1
ATOM 1572 C C . THR A 1 191 ? -31.018 12.707 -17.921 1.00 81.50 191 THR A C 1
ATOM 1574 O O . THR A 1 191 ? -31.790 11.849 -18.349 1.00 81.50 191 THR A O 1
ATOM 1577 N N . SER A 1 192 ? -31.130 13.206 -16.688 1.00 85.44 192 SER A N 1
ATOM 1578 C CA . SER A 1 192 ? -32.285 12.900 -15.836 1.00 85.44 192 SER A CA 1
ATOM 1579 C C . SER A 1 192 ? -33.522 13.643 -16.341 1.00 85.44 192 SER A C 1
ATOM 1581 O O . SER A 1 192 ? -33.418 14.768 -16.831 1.00 85.44 192 SER A O 1
ATOM 1583 N N . VAL A 1 193 ? -34.706 13.063 -16.131 1.00 79.50 193 VAL A N 1
ATOM 1584 C CA . VAL A 1 193 ? -36.000 13.698 -16.435 1.00 79.50 193 VAL A CA 1
ATOM 1585 C C . VAL A 1 193 ? -36.133 15.059 -15.737 1.00 79.50 193 VAL A C 1
ATOM 1587 O O . VAL A 1 193 ? -36.667 16.002 -16.312 1.00 79.50 193 VAL A O 1
ATOM 1590 N N . THR A 1 194 ? -35.594 15.206 -14.523 1.00 82.12 194 THR A N 1
ATOM 1591 C CA . THR A 1 194 ? -35.574 16.484 -13.789 1.00 82.12 194 THR A CA 1
ATOM 1592 C C . THR A 1 194 ? -34.701 17.541 -14.457 1.00 82.12 194 THR A C 1
ATOM 1594 O O . THR A 1 194 ? -35.028 18.721 -14.429 1.00 82.12 194 THR A O 1
ATOM 1597 N N . GLU A 1 195 ? -33.587 17.130 -15.057 1.00 78.62 195 GLU A N 1
ATOM 1598 C CA . GLU A 1 195 ? -32.642 18.043 -15.699 1.00 78.62 195 GLU A CA 1
ATOM 1599 C C . GLU A 1 195 ? -33.176 18.522 -17.052 1.00 78.62 195 GLU A C 1
ATOM 1601 O O . GLU A 1 195 ? -33.025 19.692 -17.384 1.00 78.62 195 GLU A O 1
ATOM 1606 N N . ILE A 1 196 ? -33.896 17.651 -17.772 1.00 80.94 196 ILE A N 1
ATOM 1607 C CA . ILE A 1 196 ? -34.657 18.015 -18.976 1.00 80.94 196 ILE A CA 1
ATOM 1608 C C . ILE A 1 196 ? -35.718 19.066 -18.632 1.00 80.94 196 ILE A C 1
ATOM 1610 O O . ILE A 1 196 ? -35.732 20.126 -19.247 1.00 80.94 196 ILE A O 1
ATOM 1614 N N . LYS A 1 197 ? -36.533 18.824 -17.595 1.00 83.75 197 LYS A N 1
ATOM 1615 C CA . LYS A 1 197 ? -37.541 19.796 -17.134 1.00 83.75 197 LYS A CA 1
ATOM 1616 C C . LYS A 1 197 ? -36.924 21.128 -16.703 1.00 83.75 197 LYS A C 1
ATOM 1618 O O . LYS A 1 197 ? -37.520 22.178 -16.906 1.00 83.75 197 LYS A O 1
ATOM 1623 N N . ARG A 1 198 ? -35.728 21.100 -16.104 1.00 81.38 198 ARG A N 1
ATOM 1624 C CA . ARG A 1 198 ? -35.008 22.316 -15.706 1.00 81.38 198 ARG A CA 1
ATOM 1625 C C . ARG A 1 198 ? -34.555 23.132 -16.917 1.00 81.38 198 ARG A C 1
ATOM 1627 O O . ARG A 1 198 ? -34.694 24.346 -16.888 1.00 81.38 198 ARG A O 1
ATOM 1634 N N . ILE A 1 199 ? -34.014 22.480 -17.947 1.00 81.19 199 ILE A N 1
ATOM 1635 C CA . ILE A 1 199 ? -33.602 23.150 -19.191 1.00 81.19 199 ILE A CA 1
ATOM 1636 C C . ILE A 1 199 ? -34.828 23.725 -19.912 1.00 81.19 199 ILE A C 1
ATOM 1638 O O . ILE A 1 199 ? -34.785 24.867 -20.343 1.00 81.19 199 ILE A O 1
ATOM 1642 N N . GLU A 1 200 ? -35.929 22.973 -19.972 1.00 82.25 200 GLU A N 1
ATOM 1643 C CA . GLU A 1 200 ? -37.194 23.421 -20.568 1.00 82.25 200 GLU A CA 1
ATOM 1644 C C . GLU A 1 200 ? -37.781 24.644 -19.844 1.00 82.25 200 GLU A C 1
ATOM 1646 O O . GLU A 1 200 ? -38.231 25.586 -20.487 1.00 82.25 200 GLU A O 1
ATOM 1651 N N . ASN A 1 201 ? -37.749 24.665 -18.507 1.00 79.69 201 ASN A N 1
ATOM 1652 C CA . ASN A 1 201 ? -38.191 25.835 -17.747 1.00 79.69 201 ASN A CA 1
ATOM 1653 C C . ASN A 1 201 ? -37.299 27.058 -17.987 1.00 79.69 201 ASN A 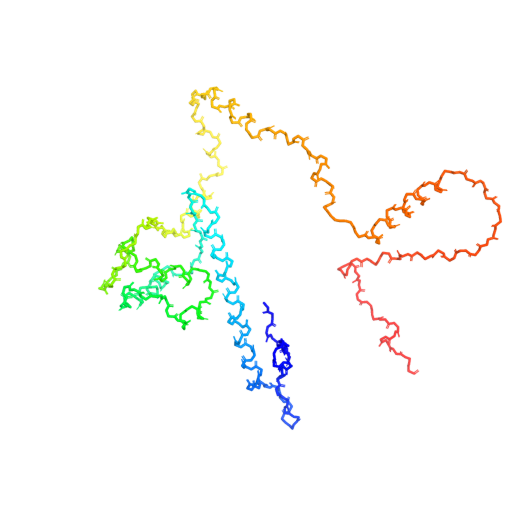C 1
ATOM 1655 O O . ASN A 1 201 ? -37.841 28.142 -18.141 1.00 79.69 201 ASN A O 1
ATOM 1659 N N . LEU A 1 202 ? -35.973 26.888 -18.056 1.00 77.56 202 LEU A N 1
ATOM 1660 C CA . LEU A 1 202 ? -35.050 27.991 -18.359 1.00 77.56 202 LEU A CA 1
ATOM 1661 C C . LEU A 1 202 ? -35.288 28.557 -19.765 1.00 77.56 202 LEU A C 1
ATOM 1663 O O . LEU A 1 202 ? -35.310 29.767 -19.929 1.00 77.56 202 LEU A O 1
ATOM 1667 N N . GLN A 1 203 ? -35.533 27.695 -20.757 1.00 74.19 203 GLN A N 1
ATOM 1668 C CA . GLN A 1 203 ? -35.886 28.129 -22.114 1.00 74.19 203 GLN A CA 1
ATOM 1669 C C . GLN A 1 203 ? -37.225 28.876 -22.146 1.00 74.19 203 GLN A C 1
ATOM 1671 O O . GLN A 1 203 ? -37.339 29.900 -22.805 1.00 74.19 203 GLN A O 1
ATOM 1676 N N . ARG A 1 204 ? -38.226 28.410 -21.388 1.00 71.38 204 ARG A N 1
ATOM 1677 C CA . ARG A 1 204 ? -39.528 29.085 -21.279 1.00 71.38 204 ARG A CA 1
ATOM 1678 C C . ARG A 1 204 ? -39.435 30.432 -20.553 1.00 71.38 204 ARG A C 1
ATOM 1680 O O . ARG A 1 204 ? -40.173 31.344 -20.897 1.00 71.38 204 ARG A O 1
ATOM 1687 N N . GLU A 1 205 ? -38.576 30.545 -19.542 1.00 65.38 205 GLU A N 1
ATOM 1688 C CA . GLU A 1 205 ? -38.290 31.812 -18.852 1.00 65.38 205 GLU A CA 1
ATOM 1689 C C . GLU A 1 205 ? -37.577 32.802 -19.789 1.00 65.38 205 GLU A C 1
ATOM 1691 O O . GLU A 1 205 ? -37.952 33.968 -19.817 1.00 65.38 205 GLU A O 1
ATOM 1696 N N . GLU A 1 206 ? -36.625 32.343 -20.610 1.00 58.97 206 GLU A N 1
ATOM 1697 C CA . GLU A 1 206 ? -35.963 33.171 -21.634 1.00 58.97 206 GLU A CA 1
ATOM 1698 C C . GLU A 1 206 ? -36.935 33.639 -22.738 1.00 58.97 206 GLU A C 1
ATOM 1700 O O . GLU A 1 206 ? -36.846 34.779 -23.185 1.00 58.97 206 GLU A O 1
ATOM 1705 N N . GLU A 1 207 ? -37.901 32.805 -23.147 1.00 58.25 207 GLU A N 1
ATOM 1706 C CA . GLU A 1 207 ? -38.961 33.179 -24.103 1.00 58.25 207 GLU A CA 1
ATOM 1707 C C . GLU A 1 207 ? -39.978 34.183 -23.519 1.00 58.25 207 GLU A C 1
ATOM 1709 O O . GLU A 1 207 ? -40.610 34.928 -24.267 1.00 58.25 207 GLU A O 1
ATOM 1714 N N . GLN A 1 208 ? -40.148 34.235 -22.192 1.00 53.50 208 GLN A N 1
ATOM 1715 C CA . GLN A 1 208 ? -41.074 35.166 -21.528 1.00 53.50 208 GLN A CA 1
ATOM 1716 C C . GLN A 1 208 ? -40.562 36.615 -21.478 1.00 53.50 208 GLN A C 1
ATOM 1718 O O . GLN A 1 208 ? -41.369 37.524 -21.273 1.00 53.50 208 GLN A O 1
ATOM 1723 N N . ASP A 1 209 ? -39.266 36.847 -21.709 1.00 51.91 209 ASP A N 1
ATOM 1724 C CA . ASP A 1 209 ? -38.677 38.192 -21.759 1.00 51.91 209 ASP A CA 1
ATOM 1725 C C . ASP A 1 209 ? -38.899 38.906 -23.121 1.00 51.91 209 ASP A C 1
ATOM 1727 O O . ASP A 1 209 ? -38.625 40.105 -23.245 1.00 51.91 209 ASP A O 1
ATOM 1731 N N . GLU A 1 210 ? -39.478 38.239 -24.136 1.00 50.47 210 GLU A N 1
ATOM 1732 C CA . GLU A 1 210 ? -39.953 38.878 -25.378 1.00 50.47 210 GLU A CA 1
ATOM 1733 C C . GLU A 1 210 ? -41.354 39.508 -25.198 1.00 50.47 210 GLU A C 1
ATOM 1735 O O . GLU A 1 210 ? -42.385 38.972 -25.590 1.00 50.47 210 GLU A O 1
ATOM 1740 N N . TRP A 1 211 ? -41.359 40.698 -24.590 1.00 47.16 211 TRP A N 1
ATOM 1741 C CA . TRP A 1 211 ? -42.362 41.776 -24.687 1.00 47.16 211 TRP A CA 1
ATOM 1742 C C . TRP A 1 211 ? -43.860 41.389 -24.687 1.00 47.16 211 TRP A C 1
ATOM 1744 O O . TRP A 1 211 ? -44.502 41.253 -25.730 1.00 47.16 211 TRP A O 1
ATOM 1754 N N . ILE A 1 212 ? -44.472 41.407 -23.496 1.00 40.56 212 ILE A N 1
ATOM 1755 C CA . ILE A 1 212 ? -45.920 41.604 -23.315 1.00 40.56 212 ILE A CA 1
ATOM 1756 C C . ILE A 1 212 ? -46.114 42.832 -22.402 1.00 40.56 212 ILE A C 1
ATOM 1758 O O . ILE A 1 212 ? -45.538 42.853 -21.312 1.00 40.56 212 ILE A O 1
ATOM 1762 N N . PRO A 1 213 ? -46.884 43.868 -22.798 1.00 41.97 213 PRO A N 1
ATOM 1763 C CA . PRO A 1 213 ? -47.089 45.051 -21.967 1.00 41.97 213 PRO A CA 1
ATOM 1764 C C . PRO A 1 213 ? -47.926 44.711 -20.728 1.00 41.97 213 PRO A C 1
ATOM 1766 O O . PRO A 1 213 ? -48.955 44.042 -20.826 1.00 41.97 213 PRO A O 1
ATOM 1769 N N . GLU A 1 214 ? -47.487 45.211 -19.573 1.00 43.19 214 GLU A N 1
ATOM 1770 C CA . GLU A 1 214 ? -48.145 45.071 -18.275 1.00 43.19 214 GLU A CA 1
ATOM 1771 C C . GLU A 1 214 ? -49.634 45.436 -18.323 1.00 43.19 214 GLU A C 1
ATOM 1773 O O . GLU A 1 214 ? -50.009 46.576 -18.593 1.00 43.19 214 GLU A O 1
ATOM 1778 N N . SER A 1 215 ? -50.490 44.489 -17.944 1.00 39.41 215 SER A N 1
ATOM 1779 C CA . SER A 1 215 ? -51.689 44.801 -17.169 1.00 39.41 215 SER A CA 1
ATOM 1780 C C . SER A 1 215 ? -52.195 43.552 -16.447 1.00 39.41 215 SER A C 1
ATOM 1782 O O . SER A 1 215 ? -52.276 42.472 -17.022 1.00 39.41 215 SER A O 1
ATOM 1784 N N . HIS A 1 216 ? -52.573 43.760 -15.185 1.00 36.25 216 HIS A N 1
ATOM 1785 C CA . HIS A 1 216 ? -53.273 42.848 -14.273 1.00 36.25 216 HIS A CA 1
ATOM 1786 C C . HIS A 1 216 ? -52.418 41.988 -13.331 1.00 36.25 216 HIS A C 1
ATOM 1788 O O . HIS A 1 216 ? -52.061 40.838 -13.574 1.00 36.25 216 HIS A O 1
ATOM 1794 N N . GLU A 1 217 ? -52.192 42.605 -12.169 1.00 45.94 217 GLU A N 1
ATOM 1795 C CA . GLU A 1 217 ? -52.110 42.011 -10.837 1.00 45.94 217 GLU A CA 1
ATOM 1796 C C . GLU A 1 217 ? -52.705 40.596 -10.731 1.00 45.94 217 GLU A C 1
ATOM 1798 O O . GLU A 1 217 ? -53.917 40.399 -10.789 1.00 45.94 217 GLU A O 1
ATOM 1803 N N . SER A 1 218 ? -51.852 39.605 -10.472 1.00 36.50 218 SER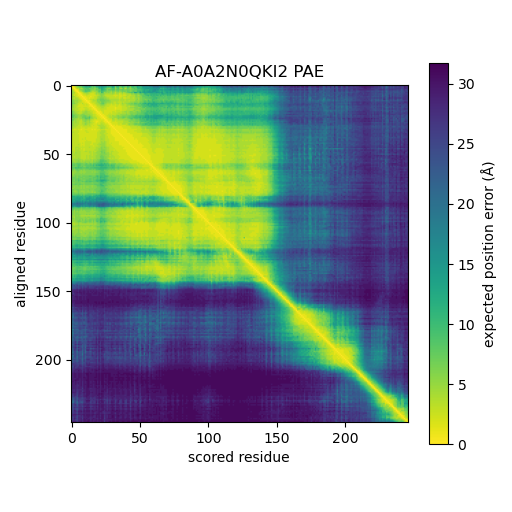 A N 1
ATOM 1804 C CA . SER A 1 218 ? -52.212 38.459 -9.631 1.00 36.50 218 SER A CA 1
ATOM 1805 C C . SER A 1 218 ? -50.962 37.701 -9.176 1.00 36.50 218 SER A C 1
ATOM 1807 O O . SER A 1 218 ? -50.390 36.875 -9.875 1.00 36.50 218 SER A O 1
ATOM 1809 N N . ASN A 1 219 ? -50.538 38.029 -7.956 1.00 45.84 219 ASN A N 1
ATOM 1810 C CA . ASN A 1 219 ? -50.049 37.100 -6.939 1.00 45.84 219 ASN A CA 1
ATOM 1811 C C . ASN A 1 219 ? -49.252 35.871 -7.436 1.00 45.84 219 ASN A C 1
ATOM 1813 O O . ASN A 1 219 ? -49.709 34.733 -7.338 1.00 45.84 219 ASN A O 1
ATOM 1817 N N . GLN A 1 220 ? -48.025 36.094 -7.907 1.00 44.19 220 GLN A N 1
ATOM 1818 C CA . GLN A 1 220 ? -47.015 35.042 -7.994 1.00 44.19 220 GLN A CA 1
ATOM 1819 C C . GLN A 1 220 ? -45.865 35.393 -7.058 1.00 44.19 220 GLN A C 1
ATOM 1821 O O . GLN A 1 220 ? -45.081 36.314 -7.295 1.00 44.19 220 GLN A O 1
ATOM 1826 N N . GLN A 1 221 ? -45.798 34.661 -5.948 1.00 44.59 221 GLN A N 1
ATOM 1827 C CA . GLN A 1 221 ? -44.672 34.674 -5.028 1.00 44.59 221 GLN A CA 1
ATOM 1828 C C . GLN A 1 221 ? -43.394 34.355 -5.810 1.00 44.59 221 GLN A C 1
ATOM 1830 O O . GLN A 1 221 ? -43.132 33.208 -6.169 1.00 44.59 221 GLN A O 1
ATOM 1835 N N . LYS A 1 222 ? -42.590 35.392 -6.069 1.00 42.91 222 LYS A N 1
ATOM 1836 C CA . LYS A 1 222 ? -41.205 35.257 -6.516 1.00 42.91 222 LYS A CA 1
ATOM 1837 C C . LYS A 1 222 ? -40.449 34.494 -5.434 1.00 42.91 222 LYS A C 1
ATOM 1839 O O . LYS A 1 222 ? -39.983 35.083 -4.461 1.00 42.91 222 LYS A O 1
ATOM 1844 N N . ASN A 1 223 ? -40.317 33.183 -5.610 1.00 43.38 223 ASN A N 1
ATOM 1845 C CA . ASN A 1 223 ? -39.323 32.388 -4.906 1.00 43.38 223 ASN A CA 1
ATOM 1846 C C . ASN A 1 223 ? -37.949 32.830 -5.409 1.00 43.38 223 ASN A C 1
ATOM 1848 O O . ASN A 1 223 ? -37.351 32.206 -6.281 1.00 43.38 223 ASN A O 1
ATOM 1852 N N . THR A 1 224 ? -37.454 33.944 -4.873 1.00 40.78 224 THR A N 1
ATOM 1853 C CA . THR A 1 224 ? -36.058 34.325 -5.014 1.00 40.78 224 THR A CA 1
ATOM 1854 C C . THR A 1 224 ? -35.256 33.255 -4.286 1.00 40.78 224 THR A C 1
ATOM 1856 O O . THR A 1 224 ? -35.149 33.229 -3.061 1.00 40.78 224 THR A O 1
ATOM 1859 N N . THR A 1 225 ? -34.718 32.291 -5.030 1.00 46.09 225 THR A N 1
ATOM 1860 C CA . THR A 1 225 ? -33.691 31.400 -4.499 1.00 46.09 225 THR A CA 1
ATOM 1861 C C . THR A 1 225 ? -32.476 32.265 -4.209 1.00 46.09 225 THR A C 1
ATOM 1863 O O . THR A 1 225 ? -31.645 32.507 -5.082 1.00 46.09 225 THR A O 1
ATOM 1866 N N . VAL A 1 226 ? -32.415 32.797 -2.988 1.00 49.91 226 VAL A N 1
ATOM 1867 C CA . VAL A 1 226 ? -31.271 33.540 -2.473 1.00 49.91 226 VAL A CA 1
ATOM 1868 C C . VAL A 1 226 ? -30.074 32.603 -2.561 1.00 49.91 226 VAL A C 1
ATOM 1870 O O . VAL A 1 226 ? -29.934 31.670 -1.768 1.00 49.91 226 VAL A O 1
ATOM 1873 N N . ILE A 1 227 ? -29.225 32.826 -3.564 1.00 52.28 227 ILE A N 1
ATOM 1874 C CA . ILE A 1 227 ? -27.936 32.157 -3.692 1.00 52.28 227 ILE A CA 1
ATOM 1875 C C . ILE A 1 227 ? -27.149 32.535 -2.439 1.00 52.28 227 ILE A C 1
ATOM 1877 O O . ILE A 1 227 ? -26.696 33.671 -2.279 1.00 52.28 227 ILE A O 1
ATOM 1881 N N . LYS A 1 228 ? -27.048 31.596 -1.494 1.00 59.28 228 LYS A N 1
ATOM 1882 C CA . LYS A 1 228 ? -26.286 31.810 -0.266 1.00 59.28 228 LYS A CA 1
ATOM 1883 C C . LYS A 1 228 ? -24.822 32.011 -0.643 1.00 59.28 228 LYS A C 1
ATOM 1885 O O . LYS A 1 228 ? -24.237 31.197 -1.355 1.00 59.28 228 LYS A O 1
ATOM 1890 N N . ARG A 1 229 ? -24.242 33.112 -0.158 1.00 67.69 229 ARG A N 1
ATOM 1891 C CA . ARG A 1 229 ? -22.817 33.411 -0.340 1.00 67.69 229 ARG A CA 1
ATOM 1892 C C . ARG A 1 229 ? -21.968 32.274 0.246 1.00 67.69 229 ARG A C 1
ATOM 1894 O O . ARG A 1 229 ? -22.345 31.722 1.281 1.00 67.69 229 ARG A O 1
ATOM 1901 N N . PRO A 1 230 ? -20.842 31.918 -0.393 1.00 65.81 230 PRO A N 1
ATOM 1902 C CA . PRO A 1 230 ? -19.992 30.835 0.074 1.00 65.81 230 PRO A CA 1
ATOM 1903 C C . PRO A 1 230 ? -19.454 31.117 1.482 1.00 65.81 230 PRO A C 1
ATOM 1905 O O . PRO A 1 230 ? -19.165 32.256 1.850 1.00 65.81 230 PRO A O 1
ATOM 1908 N N . MET A 1 231 ? -19.323 30.044 2.261 1.00 59.00 231 MET A N 1
ATOM 1909 C CA . MET A 1 231 ? -19.159 30.051 3.721 1.00 59.00 231 MET A CA 1
ATOM 1910 C C . MET A 1 231 ? -17.932 30.834 4.225 1.00 59.00 231 MET A C 1
ATOM 1912 O O . MET A 1 231 ? -17.928 31.299 5.358 1.00 59.00 231 MET A O 1
ATOM 1916 N N . PHE A 1 232 ? -16.908 31.015 3.385 1.00 69.25 232 PHE A N 1
ATOM 1917 C CA . PHE A 1 232 ? -15.690 31.763 3.721 1.00 69.25 232 PHE A CA 1
ATOM 1918 C C . PHE A 1 232 ? -15.857 33.294 3.652 1.00 69.25 232 PHE A C 1
ATOM 1920 O O . PHE A 1 232 ? -15.045 34.015 4.220 1.00 69.25 232 PHE A O 1
ATOM 1927 N N . LEU A 1 233 ? -16.895 33.793 2.966 1.00 67.06 233 LEU A N 1
ATOM 1928 C CA . LEU A 1 233 ? -17.233 35.223 2.879 1.00 67.06 233 LEU A CA 1
ATOM 1929 C C . LEU A 1 233 ? -18.264 35.659 3.929 1.00 67.06 233 LEU A C 1
ATOM 1931 O O . LEU A 1 233 ? -18.585 36.843 4.022 1.00 67.06 233 LEU A O 1
ATOM 1935 N N . GLN A 1 234 ? -18.821 34.720 4.696 1.00 68.81 234 GLN A N 1
ATOM 1936 C CA . GLN A 1 234 ? -19.799 35.019 5.736 1.00 68.81 234 GLN A CA 1
ATOM 1937 C C . GLN A 1 234 ? -19.090 35.215 7.077 1.00 68.81 234 GLN A C 1
ATOM 1939 O O . GLN A 1 234 ? -18.438 34.308 7.591 1.00 68.81 234 GLN A O 1
ATOM 1944 N N . GLN A 1 235 ? -19.235 36.404 7.663 1.00 67.06 235 GLN A N 1
ATOM 1945 C CA . GLN A 1 235 ? -18.878 36.619 9.063 1.00 67.06 235 GLN A CA 1
ATOM 1946 C C . GLN A 1 235 ? -19.835 35.804 9.940 1.00 67.06 235 GLN A C 1
ATOM 1948 O O . GLN A 1 235 ? -21.050 35.864 9.761 1.00 67.06 235 GLN A O 1
ATOM 1953 N N . LYS A 1 236 ? -19.290 35.018 10.875 1.00 62.44 236 LYS A N 1
ATOM 1954 C CA . LYS A 1 236 ? -20.084 34.255 11.845 1.00 62.44 236 LYS A CA 1
ATOM 1955 C C . LYS A 1 236 ? -20.719 35.217 12.851 1.00 62.44 236 LYS A C 1
ATOM 1957 O O . LYS A 1 236 ? -20.101 35.534 13.863 1.00 62.44 236 LYS A O 1
ATOM 1962 N N . SER A 1 237 ? -21.935 35.674 12.583 1.00 67.19 237 SER A N 1
ATOM 1963 C CA . SER A 1 237 ? -22.820 36.211 13.616 1.00 67.19 237 SER A CA 1
ATOM 1964 C C . SER A 1 237 ? -23.763 35.105 14.082 1.00 67.19 237 SER A C 1
ATOM 1966 O O . SER A 1 237 ? -24.277 34.337 13.269 1.00 67.19 237 SER A O 1
ATOM 1968 N N . LEU A 1 238 ? -23.955 35.007 15.398 1.00 67.75 238 LEU A N 1
ATOM 1969 C CA . LEU A 1 238 ? -24.921 34.080 15.985 1.00 67.75 238 LEU A CA 1
ATOM 1970 C C . LEU A 1 238 ? -26.326 34.442 15.497 1.00 67.75 238 LEU A C 1
ATOM 1972 O O . LEU A 1 238 ? -26.688 35.620 15.425 1.00 67.75 238 LEU A O 1
ATOM 1976 N N . SER A 1 239 ? -27.102 33.423 15.142 1.00 67.44 239 SER A N 1
ATOM 1977 C CA . SER A 1 239 ? -28.502 33.584 14.754 1.00 67.44 239 SER A CA 1
ATOM 1978 C C . SER A 1 239 ? -29.333 34.043 15.955 1.00 67.44 239 SER A C 1
ATOM 1980 O O . SER A 1 239 ? -29.074 33.646 17.089 1.00 67.44 239 SER A O 1
ATOM 1982 N N . SER A 1 240 ? -30.398 34.812 15.723 1.00 63.88 240 SER A N 1
ATOM 1983 C CA . SER A 1 240 ? -31.377 35.169 16.761 1.00 63.88 240 SER A CA 1
ATOM 1984 C C . SER A 1 240 ? -31.996 33.936 17.441 1.00 63.88 240 SER A C 1
ATOM 1986 O O . SER A 1 240 ? -32.394 34.007 18.597 1.00 63.88 240 SER A O 1
ATOM 1988 N N . THR A 1 241 ? -32.022 32.785 16.756 1.00 59.00 241 THR A N 1
ATOM 1989 C CA . THR A 1 241 ? -32.439 31.491 17.326 1.00 59.00 241 THR A CA 1
ATOM 1990 C C . THR A 1 241 ? -31.410 30.915 18.308 1.00 59.00 241 THR A C 1
ATOM 1992 O O . THR A 1 241 ? -31.785 30.184 19.216 1.00 59.00 241 THR A O 1
ATOM 1995 N N . GLU A 1 242 ? -30.124 31.244 18.146 1.00 62.25 242 GLU A N 1
ATOM 1996 C CA . GLU A 1 242 ? -29.032 30.822 19.038 1.00 62.25 242 GLU A CA 1
ATOM 1997 C C . GLU A 1 242 ? -28.858 31.766 20.233 1.00 62.25 242 GLU A C 1
ATOM 1999 O O . GLU A 1 242 ? -28.399 31.327 21.283 1.00 62.25 242 GLU A O 1
ATOM 2004 N N . MET A 1 243 ? -29.230 33.047 20.100 1.00 70.69 243 MET A N 1
ATOM 2005 C CA . MET A 1 243 ? -29.164 33.994 21.221 1.00 70.69 243 MET A CA 1
ATOM 2006 C C . MET A 1 243 ? -30.215 33.720 22.301 1.00 70.69 243 MET A C 1
ATOM 2008 O O . MET A 1 243 ? -29.972 34.060 23.455 1.00 70.69 243 MET A O 1
ATOM 2012 N N . GLY A 1 244 ? -31.333 33.072 21.955 1.00 56.44 244 GLY A N 1
ATOM 2013 C CA . GLY A 1 244 ? -32.438 32.831 22.882 1.00 56.44 244 GLY A CA 1
ATOM 2014 C C . GLY A 1 244 ? -33.095 34.130 23.370 1.00 56.44 244 GLY A C 1
ATOM 2015 O O . GLY A 1 244 ? -32.507 35.209 23.373 1.00 56.44 244 GLY A O 1
ATOM 2016 N N . THR A 1 245 ? -34.356 34.046 23.769 1.00 60.41 245 THR A N 1
ATOM 2017 C CA . THR A 1 245 ? -35.042 35.132 24.478 1.00 60.41 245 THR A CA 1
ATOM 2018 C C . THR A 1 245 ? -35.087 34.760 25.954 1.00 60.41 245 THR A C 1
ATOM 2020 O O . THR A 1 245 ? -35.598 33.686 26.276 1.00 60.41 245 THR A O 1
ATOM 2023 N N . ALA A 1 246 ? -34.510 35.602 26.813 1.00 46.84 246 ALA A N 1
ATOM 2024 C CA . ALA A 1 246 ? -34.687 35.514 28.263 1.00 46.84 246 ALA A CA 1
ATOM 2025 C C . ALA A 1 246 ? -36.139 35.811 28.661 1.00 46.84 246 ALA A C 1
ATOM 2027 O O . ALA A 1 246 ? -36.776 36.634 27.959 1.00 46.84 246 ALA A O 1
#

Radius of gyration: 31.42 Å; Cα contacts (8 Å, |Δi|>4): 111; chains: 1; bounding box: 77×66×79 Å

Mean predicted aligned error: 17.8 Å

Solvent-accessible surface area (backbone atoms only — not comparable to full-atom values): 16200 Å² total; per-residue (Å²): 136,86,81,82,59,67,57,49,85,41,97,87,80,39,77,24,47,48,42,72,42,79,89,81,71,45,76,45,84,25,72,62,28,52,55,53,49,52,51,52,51,50,52,51,50,52,50,52,50,50,50,50,52,53,59,70,65,67,48,88,87,71,82,86,88,84,85,88,72,96,51,62,69,62,53,50,50,64,22,46,72,60,18,75,47,63,70,89,60,74,83,55,64,71,56,66,70,62,43,87,53,72,57,59,57,48,43,42,58,47,45,24,26,68,77,32,53,90,76,53,94,69,90,58,43,67,34,90,64,96,75,86,72,85,89,80,92,77,62,72,66,65,59,57,59,55,62,79,69,51,86,84,62,71,86,74,73,70,72,84,64,87,73,58,60,67,59,53,50,52,48,49,57,66,76,66,57,75,67,91,58,58,72,58,74,74,50,74,95,74,79,55,74,68,55,53,53,49,52,52,50,51,52,52,55,62,58,62,73,69,79,73,86,91,79,81,93,72,94,71,84,78,79,72,79,73,78,74,76,60,76,90,79,54,79,92,68,84,49,77,84,74,69,59,84,132

Sequence (246 aa):
MDFSNTYLFDQQYGLAVKAIDPDNRIIYTSLPFLAIKEKKILEMKAEEMRILYVAMTRAKERLILVGSVKNWEKTRDEWCEIGHLSEQSMLPEYLRARAKNYLDWIGPAVARHECFASFHNGKYNVISHPSKWMISAIPNETFLNTFSQKDDSILDDTSQQPVDENILYELKKRFTAKYPFEHSTKKKSKTSVTEIKRIENLQREEEQDEWIPESHESNQQKNTTVIKRPMFLQQKSLSSTEMGTA

Secondary structure (DSSP, 8-state):
----SSEEEETTTEEEE-EEETTTTEEE--HHHHHHHHHHHHHHHHHHHHHHHHHHHS-SS--------S-HHHHHHHHHGGGGS-TTPPPPHHHHHH-SSTHHHHHHHHHTBGGGGGG--S----B--S---------HHHHHHHHHT-SSSSSS--------HHHHHHHHHHHS---TTHHHHTS-S---HHHHHHHHHHHHHHHHTS-----------------PPPTTSS--PPPHHHH---

InterPro domains:
  IPR011604 PD-(D/E)XK endonuclease-like domain superfamily [G3DSA:3.90.320.10] (167-246)
  IPR027417 P-loop containing nucleoside triphosphate hydrolase [G3DSA:3.40.50.300] (5-142)
  IPR027417 P-loop containing nucleoside triphosphate hydrolase [SSF52540] (20-116)